Protein AF-A0A0K0D1A2-F1 (afdb_monomer)

Radius of gyration: 28.62 Å; Cα contacts (8 Å, |Δi|>4): 223; chains: 1; bounding box: 74×61×73 Å

Organism: Angiostrongylus cantonensis (NCBI:txid6313)

Secondary structure (DSSP, 8-state):
----------SPPEEEEEEE-SS--S-HHHHHHHTTHHHHHHHHHHTTPPPEE-SSTT-TTPPPEEPEEEE---GGG----EEEEEEEETTEEEEEEEEEEEEEEEEEE--SPPPPP---EEE-SSSSSEEE-HHHHS-SSHHHHHHTTTS--SSTTSS------S-S-S-SS--TTTTS-S------PPPP---TT--S-------PPP--TTSPPPSS--HHHHHHHHHHHHHT--

Sequence (238 aa):
MHAYRKRPVEGVQSELIVIHYPGIVQNLDRALETLGGLSRITQNHFNGQALELRHTPENPYTSASISEKKVDANVTSGTIRLVMQVRRKKKNPEIIETNCLGLVNYVYTFDTMCDFQYLPLKKRQQGEGFDDLLPRLIPLDLPSALCWWDRPDPHPGYTPLFLPPFQFSRYNSPSNKILCRETDFAVDKPRKKSGHGQNLRIERKALSITVHANDPFPTAPSEEAVMDADFRYHLYHL

Structure (mmCIF, N/CA/C/O backbone):
data_AF-A0A0K0D1A2-F1
#
_entry.id   AF-A0A0K0D1A2-F1
#
loop_
_atom_site.group_PDB
_atom_site.id
_atom_site.type_symbol
_atom_site.label_atom_id
_atom_site.label_alt_id
_atom_site.label_comp_id
_atom_site.label_asym_id
_atom_site.label_entity_id
_atom_site.label_seq_id
_atom_site.pdbx_PDB_ins_code
_atom_site.Cartn_x
_atom_site.Cartn_y
_atom_site.Cartn_z
_atom_site.occupancy
_atom_site.B_iso_or_equiv
_atom_site.auth_seq_id
_atom_site.auth_comp_id
_atom_site.auth_asym_id
_atom_site.auth_atom_id
_atom_site.pdbx_PDB_model_num
ATOM 1 N N . MET A 1 1 ? -34.892 6.709 36.585 1.00 34.97 1 MET A N 1
ATOM 2 C CA . MET A 1 1 ? -33.491 6.626 37.055 1.00 34.97 1 MET A CA 1
ATOM 3 C C . MET A 1 1 ? -32.866 5.348 36.515 1.00 34.97 1 MET A C 1
ATOM 5 O O . MET A 1 1 ? -33.207 4.273 36.990 1.00 34.97 1 MET A O 1
ATOM 9 N N . HIS A 1 2 ? -32.031 5.429 35.478 1.00 38.62 2 HIS A N 1
ATOM 10 C CA . HIS A 1 2 ? -31.320 4.253 34.968 1.00 38.62 2 HIS A CA 1
ATOM 11 C C . HIS A 1 2 ? -30.049 4.046 35.792 1.00 38.62 2 HIS A C 1
ATOM 13 O O . HIS A 1 2 ? -29.133 4.863 35.749 1.00 38.62 2 HIS A O 1
ATOM 19 N N . ALA A 1 3 ? -30.025 2.977 36.589 1.00 42.25 3 ALA A N 1
ATOM 20 C CA . ALA A 1 3 ? -28.873 2.616 37.399 1.00 42.25 3 ALA A CA 1
ATOM 21 C C . ALA A 1 3 ? -27.743 2.130 36.480 1.00 42.25 3 ALA A C 1
ATOM 23 O O . ALA A 1 3 ? -27.800 1.032 35.922 1.00 42.25 3 ALA A O 1
ATOM 24 N N . TYR A 1 4 ? -26.722 2.967 36.302 1.00 43.25 4 TYR A N 1
ATOM 25 C CA . TYR A 1 4 ? -25.528 2.624 35.540 1.00 43.25 4 TYR A CA 1
ATOM 26 C C . TYR A 1 4 ? -24.674 1.664 36.374 1.00 43.25 4 TYR A C 1
ATOM 28 O O . TYR A 1 4 ? -23.897 2.072 37.237 1.00 43.25 4 TYR A O 1
ATOM 36 N N . ARG A 1 5 ? -24.843 0.356 36.163 1.00 43.91 5 ARG A N 1
ATOM 37 C CA . ARG A 1 5 ? -24.010 -0.656 36.819 1.00 43.91 5 ARG A CA 1
ATOM 38 C C . ARG A 1 5 ? -22.693 -0.774 36.053 1.00 43.91 5 ARG A C 1
ATOM 40 O O . ARG A 1 5 ? -22.606 -1.487 35.055 1.00 43.91 5 ARG A O 1
ATOM 47 N N . LYS A 1 6 ? -21.673 -0.043 36.510 1.00 44.03 6 LYS A N 1
ATOM 48 C CA . LYS A 1 6 ? -20.303 -0.138 35.988 1.00 44.03 6 LYS A CA 1
ATOM 49 C C . LYS A 1 6 ? -19.778 -1.547 36.297 1.00 44.03 6 LYS A C 1
ATOM 51 O O . LYS A 1 6 ? -19.637 -1.909 37.463 1.00 44.03 6 LYS A O 1
ATOM 56 N N . ARG A 1 7 ? -19.573 -2.371 35.266 1.00 49.69 7 ARG A N 1
ATOM 57 C CA . ARG A 1 7 ? -18.877 -3.659 35.414 1.00 49.69 7 ARG A CA 1
ATOM 58 C C . ARG A 1 7 ? -17.384 -3.396 35.680 1.00 49.69 7 ARG A C 1
ATOM 60 O O . ARG A 1 7 ? -16.885 -2.379 35.192 1.00 49.69 7 ARG A O 1
ATOM 67 N N . PRO A 1 8 ? -16.684 -4.256 36.443 1.00 41.84 8 PRO A N 1
ATOM 68 C CA . PRO A 1 8 ? -15.243 -4.129 36.628 1.00 41.84 8 PRO A CA 1
ATOM 69 C C . PRO A 1 8 ? -14.569 -4.270 35.262 1.00 41.84 8 PRO A C 1
ATOM 71 O O . PRO A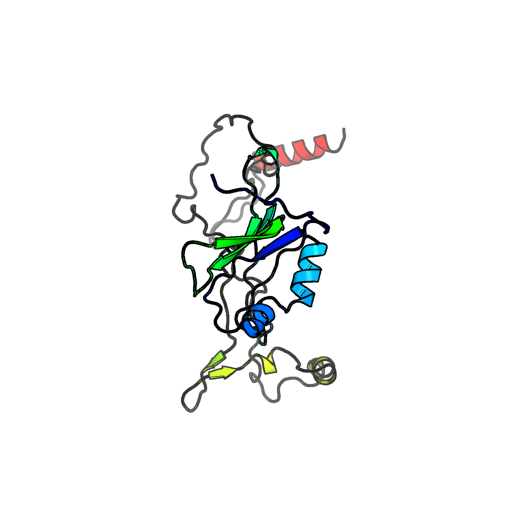 1 8 ? -14.894 -5.186 34.506 1.00 41.84 8 PRO A O 1
ATOM 74 N N . VAL A 1 9 ? -13.687 -3.334 34.921 1.00 51.16 9 VAL A N 1
ATOM 75 C CA . VAL A 1 9 ? -12.887 -3.399 33.695 1.00 51.16 9 VAL A CA 1
ATOM 76 C C . VAL A 1 9 ? -11.669 -4.260 34.016 1.00 51.16 9 VAL A C 1
ATOM 78 O O . VAL A 1 9 ? -10.638 -3.750 34.436 1.00 51.16 9 VAL A O 1
ATOM 81 N N . GLU A 1 10 ? -11.816 -5.576 33.901 1.00 46.50 10 GLU A N 1
ATOM 82 C CA . GLU A 1 10 ? -10.679 -6.497 33.895 1.00 46.50 10 GLU A CA 1
ATOM 83 C C . GLU A 1 10 ? -10.190 -6.644 32.454 1.00 46.50 10 GLU A C 1
ATOM 85 O O . GLU A 1 10 ? -10.795 -7.342 31.641 1.00 46.50 10 GLU A O 1
ATOM 90 N N . GLY A 1 11 ? -9.117 -5.929 32.122 1.00 51.47 11 GLY A N 1
ATOM 91 C CA . GLY A 1 11 ? -8.423 -6.064 30.846 1.00 51.47 11 GLY A CA 1
ATOM 92 C C . GLY A 1 11 ? -7.623 -4.818 30.487 1.00 51.47 11 GLY A C 1
ATOM 93 O O . GLY A 1 11 ? -8.114 -3.697 30.613 1.00 51.47 11 GLY A O 1
ATOM 94 N N . VAL A 1 12 ? -6.390 -5.025 30.021 1.00 52.59 12 VAL A N 1
ATOM 95 C CA . VAL A 1 12 ? -5.605 -4.010 29.307 1.00 52.59 12 VAL A CA 1
ATOM 96 C C . VAL A 1 12 ? -6.486 -3.470 28.178 1.00 52.59 12 VAL A C 1
ATOM 98 O O . VAL A 1 12 ? -6.979 -4.253 27.363 1.00 52.59 12 VAL A O 1
ATOM 101 N N . GLN A 1 13 ? -6.740 -2.158 28.146 1.00 60.81 13 GLN A N 1
ATOM 102 C CA . GLN A 1 13 ? -7.437 -1.544 27.015 1.00 60.81 13 GLN A CA 1
ATOM 103 C C . GLN A 1 13 ? -6.670 -1.900 25.744 1.00 60.81 13 GLN A C 1
ATOM 105 O O . GLN A 1 13 ? -5.498 -1.561 25.614 1.00 60.81 13 GLN A O 1
ATOM 110 N N . SER A 1 14 ? -7.315 -2.631 24.836 1.00 77.94 14 SER A N 1
ATOM 111 C CA . SER A 1 14 ? -6.672 -3.031 23.591 1.00 77.94 14 SER A CA 1
ATOM 112 C C . SER A 1 14 ? -6.415 -1.786 22.750 1.00 77.94 14 SER A C 1
ATOM 114 O O . SER A 1 14 ? -7.333 -1.012 22.471 1.00 77.94 14 SER A O 1
ATOM 116 N N . GLU A 1 15 ? -5.160 -1.578 22.375 1.00 84.75 15 GLU A N 1
ATOM 117 C CA . GLU A 1 15 ? -4.791 -0.564 21.399 1.00 84.75 15 GLU A CA 1
ATOM 118 C C . GLU A 1 15 ? -5.088 -1.109 20.008 1.00 84.75 15 GLU A C 1
ATOM 120 O O . GLU A 1 15 ? -4.666 -2.205 19.640 1.00 84.75 15 GLU A O 1
ATOM 125 N N . LEU A 1 16 ? -5.867 -0.353 19.247 1.00 90.38 16 LEU A N 1
ATOM 126 C CA . LEU A 1 16 ? -6.333 -0.739 17.931 1.00 90.38 16 LEU A CA 1
ATOM 127 C C . LEU A 1 16 ? -5.783 0.220 16.882 1.00 90.38 16 LEU A C 1
ATOM 129 O O . LEU A 1 16 ? -5.489 1.391 17.138 1.00 90.38 16 LEU A O 1
ATOM 133 N N . ILE A 1 17 ? -5.692 -0.294 15.665 1.00 92.38 17 ILE A N 1
ATOM 134 C CA . ILE A 1 17 ? -5.472 0.510 14.472 1.00 92.38 17 ILE A CA 1
ATOM 135 C C . ILE A 1 17 ? -6.718 0.456 13.606 1.00 92.38 17 ILE A C 1
ATOM 137 O O . ILE A 1 17 ? -7.455 -0.531 13.607 1.00 92.38 17 ILE A O 1
ATOM 141 N N . VAL A 1 18 ? -6.939 1.517 12.846 1.00 93.06 18 VAL A N 1
ATOM 142 C CA . VAL A 1 18 ? -8.020 1.594 11.871 1.00 93.06 18 VAL A CA 1
ATOM 143 C C . VAL A 1 18 ? -7.412 1.771 10.489 1.00 93.06 18 VAL A C 1
ATOM 145 O O . VAL A 1 18 ? -6.540 2.610 10.287 1.00 93.06 18 VAL A O 1
ATOM 148 N N . ILE A 1 19 ? -7.881 0.980 9.527 1.00 95.62 19 ILE A N 1
ATOM 149 C CA . ILE A 1 19 ? -7.479 1.077 8.123 1.00 95.62 19 ILE A CA 1
ATOM 150 C C . ILE A 1 19 ? -8.699 1.535 7.327 1.00 95.62 19 ILE A C 1
ATOM 152 O O . ILE A 1 19 ? -9.688 0.811 7.221 1.00 95.62 19 ILE A O 1
ATOM 156 N N . HIS A 1 20 ? -8.641 2.743 6.772 1.00 94.56 20 HIS A N 1
ATOM 157 C CA . HIS A 1 20 ? -9.640 3.251 5.835 1.00 94.56 20 HIS A CA 1
ATOM 158 C C . HIS A 1 20 ? -9.356 2.671 4.453 1.00 94.56 20 HIS A C 1
ATOM 160 O O . HIS A 1 20 ? -8.665 3.275 3.636 1.00 94.56 20 HIS A O 1
ATOM 166 N N . TYR A 1 21 ? -9.864 1.466 4.215 1.00 95.56 21 TYR A N 1
ATOM 167 C CA . TYR A 1 21 ? -9.722 0.791 2.933 1.00 95.56 21 TYR A CA 1
ATOM 168 C C . TYR A 1 21 ? -10.474 1.564 1.824 1.00 95.56 21 TYR A C 1
ATOM 170 O O . TYR A 1 21 ? -11.670 1.826 1.988 1.00 95.56 21 TYR A O 1
ATOM 178 N N . PRO A 1 22 ? -9.828 1.931 0.699 1.00 93.00 22 PRO A N 1
ATOM 179 C CA . PRO A 1 22 ? -10.430 2.751 -0.355 1.00 93.00 22 PRO A CA 1
ATOM 180 C C . PRO A 1 22 ? -11.289 1.894 -1.302 1.00 93.00 22 PRO A C 1
ATOM 182 O O . PRO A 1 22 ? -10.991 1.732 -2.484 1.00 93.00 22 PRO A O 1
ATOM 185 N N . GLY A 1 23 ? -12.358 1.298 -0.774 1.00 91.25 23 GLY A N 1
ATOM 186 C CA . GLY A 1 23 ? -13.268 0.457 -1.546 1.00 91.25 23 GLY A CA 1
ATOM 187 C C . GLY A 1 23 ? -14.322 -0.245 -0.694 1.00 91.25 23 GLY A C 1
ATOM 188 O O . GLY A 1 23 ? -14.296 -0.200 0.534 1.00 91.25 23 GLY A O 1
ATOM 189 N N . ILE A 1 24 ? -15.260 -0.919 -1.360 1.00 94.69 24 ILE A N 1
ATOM 190 C CA . ILE A 1 24 ? -16.301 -1.709 -0.696 1.00 94.69 24 ILE A CA 1
ATOM 191 C C . ILE A 1 24 ? -15.755 -3.111 -0.416 1.00 94.69 24 ILE A C 1
ATOM 193 O O . ILE A 1 24 ? -15.460 -3.869 -1.340 1.00 94.69 24 ILE A O 1
ATOM 197 N N . VAL A 1 25 ? -15.654 -3.476 0.862 1.00 95.62 25 VAL A N 1
ATOM 198 C CA . VAL A 1 25 ? -15.181 -4.800 1.284 1.00 95.62 25 VAL A CA 1
ATOM 199 C C . VAL A 1 25 ? -16.340 -5.797 1.251 1.00 95.62 25 VAL A C 1
ATOM 201 O O . VAL A 1 25 ? -17.160 -5.841 2.164 1.00 95.62 25 VAL A O 1
ATOM 204 N N . GLN A 1 26 ? -16.415 -6.601 0.188 1.00 95.94 26 GLN A N 1
ATOM 205 C CA . GLN A 1 26 ? -17.368 -7.720 0.088 1.00 95.94 26 GLN A CA 1
ATOM 206 C C . GLN A 1 26 ? -16.801 -9.025 0.658 1.00 95.94 26 GLN A C 1
ATOM 208 O O . GLN A 1 26 ? -17.534 -9.830 1.225 1.00 95.94 26 GLN A O 1
ATOM 213 N N . ASN A 1 27 ? -15.492 -9.230 0.506 1.00 96.19 27 ASN A N 1
ATOM 214 C CA . ASN A 1 27 ? -14.757 -10.372 1.034 1.00 96.19 27 ASN A CA 1
ATOM 215 C C . ASN A 1 27 ? -13.543 -9.840 1.805 1.00 96.19 27 ASN A C 1
ATOM 217 O O . ASN A 1 27 ? -12.703 -9.144 1.231 1.00 96.19 27 ASN A O 1
ATOM 221 N N . LEU A 1 28 ? -13.492 -10.137 3.106 1.00 95.62 28 LEU A N 1
ATOM 222 C CA . LEU A 1 28 ? -12.453 -9.635 4.001 1.00 95.62 28 LEU A CA 1
ATOM 223 C C . LEU A 1 28 ? -11.078 -10.219 3.666 1.00 95.62 28 LEU A C 1
ATOM 225 O O . LEU A 1 28 ? -10.107 -9.471 3.638 1.00 95.62 28 LEU A O 1
ATOM 229 N N . ASP A 1 29 ? -11.004 -11.515 3.370 1.00 95.50 29 ASP A N 1
ATOM 230 C CA . ASP A 1 29 ? -9.739 -12.201 3.096 1.00 95.50 29 ASP A CA 1
ATOM 231 C C . ASP A 1 29 ? -9.065 -11.613 1.855 1.00 95.50 29 ASP A C 1
ATOM 233 O O . ASP A 1 29 ? -7.907 -11.208 1.914 1.00 95.50 29 ASP A O 1
ATOM 237 N N . ARG A 1 30 ? -9.831 -11.406 0.775 1.00 94.44 30 ARG A N 1
ATOM 238 C CA . ARG A 1 30 ? -9.329 -10.735 -0.436 1.00 94.44 30 ARG A CA 1
ATOM 239 C C . ARG A 1 30 ? -8.887 -9.297 -0.172 1.00 94.44 30 ARG A C 1
ATOM 241 O O . ARG A 1 30 ? -7.877 -8.856 -0.707 1.00 94.44 30 ARG A O 1
ATOM 248 N N . ALA A 1 31 ? -9.621 -8.548 0.652 1.00 95.62 31 ALA A N 1
ATOM 249 C CA . ALA A 1 31 ? -9.210 -7.191 1.015 1.00 95.62 31 ALA A CA 1
ATOM 250 C C . ALA A 1 31 ? -7.893 -7.197 1.811 1.00 95.62 31 ALA A C 1
ATOM 252 O O . ALA A 1 31 ? -7.021 -6.364 1.570 1.00 95.62 31 ALA A O 1
ATOM 253 N N . LEU A 1 32 ? -7.699 -8.165 2.710 1.00 95.62 32 LEU A N 1
ATOM 254 C CA . LEU A 1 32 ? -6.436 -8.333 3.427 1.00 95.62 32 LEU A CA 1
ATOM 255 C C . LEU A 1 32 ? -5.299 -8.752 2.487 1.00 95.62 32 LEU A C 1
ATOM 257 O O . LEU A 1 32 ? -4.201 -8.215 2.612 1.00 95.62 32 LEU A O 1
ATOM 261 N N . GLU A 1 33 ? -5.546 -9.640 1.522 1.00 95.31 33 GLU A N 1
ATOM 262 C CA . GLU A 1 33 ? -4.568 -10.038 0.497 1.00 95.31 33 GLU A CA 1
ATOM 263 C C . GLU A 1 33 ? -4.058 -8.837 -0.310 1.00 95.31 33 GLU A C 1
ATOM 265 O O . GLU A 1 33 ? -2.851 -8.706 -0.510 1.00 95.31 33 GLU A O 1
ATOM 270 N N . THR A 1 34 ? -4.936 -7.901 -0.695 1.00 95.38 34 THR A N 1
ATOM 271 C CA . THR A 1 34 ? -4.511 -6.677 -1.408 1.00 95.38 34 THR A CA 1
ATOM 272 C C . THR A 1 34 ? -3.581 -5.777 -0.588 1.00 95.38 34 THR A C 1
ATOM 274 O O . THR A 1 34 ? -2.823 -4.996 -1.158 1.00 95.38 34 THR A O 1
ATOM 277 N N . LEU A 1 35 ? -3.595 -5.898 0.742 1.00 95.88 35 LEU A N 1
ATOM 278 C CA . LEU A 1 35 ? -2.679 -5.208 1.657 1.00 95.88 35 LEU A CA 1
ATOM 279 C C . LEU A 1 35 ? -1.415 -6.033 1.977 1.00 95.88 35 LEU A C 1
ATOM 281 O O . LEU A 1 35 ? -0.635 -5.678 2.862 1.00 95.88 35 LEU A O 1
ATOM 285 N N . GLY A 1 36 ? -1.214 -7.159 1.284 1.00 93.62 36 GLY A N 1
ATOM 286 C CA . GLY A 1 36 ? -0.116 -8.096 1.525 1.00 93.62 36 GLY A CA 1
ATOM 287 C C . GLY A 1 36 ? -0.372 -9.090 2.663 1.00 93.62 36 GLY A C 1
ATOM 288 O O . GLY A 1 36 ? 0.562 -9.747 3.124 1.00 93.62 36 GLY A O 1
ATOM 289 N N . GLY A 1 37 ? -1.617 -9.200 3.126 1.00 95.50 37 GLY A N 1
ATOM 290 C CA . GLY A 1 37 ? -2.036 -10.087 4.205 1.00 95.50 37 GLY A CA 1
ATOM 291 C C . GLY A 1 37 ? -1.757 -9.539 5.606 1.00 95.50 37 GLY A C 1
ATOM 292 O O . GLY A 1 37 ? -1.039 -8.558 5.811 1.00 95.50 37 GLY A O 1
ATOM 293 N N . LEU A 1 38 ? -2.317 -10.212 6.615 1.00 95.44 38 LEU A N 1
ATOM 294 C CA . LEU A 1 38 ? -2.245 -9.764 8.011 1.00 95.44 38 LEU A CA 1
ATOM 295 C C . LEU A 1 38 ? -0.801 -9.668 8.533 1.00 95.44 38 LEU A C 1
ATOM 297 O O . LEU A 1 38 ? -0.478 -8.754 9.292 1.00 95.44 38 LEU A O 1
ATOM 301 N N . SER A 1 39 ? 0.075 -10.580 8.097 1.00 95.44 39 SER A N 1
ATOM 302 C CA . SER A 1 39 ? 1.488 -10.594 8.491 1.00 95.44 39 SER A CA 1
ATOM 303 C C . SER A 1 39 ? 2.208 -9.323 8.037 1.00 95.44 39 SER A C 1
ATOM 305 O O . SER A 1 39 ? 2.864 -8.672 8.851 1.00 95.44 39 SER A O 1
ATOM 307 N N . ARG A 1 40 ? 2.012 -8.908 6.779 1.00 95.19 40 ARG A N 1
ATOM 308 C CA . ARG A 1 40 ? 2.649 -7.708 6.225 1.00 95.19 40 ARG A CA 1
ATOM 309 C C . ARG A 1 40 ? 2.077 -6.425 6.816 1.00 95.19 40 ARG A C 1
ATOM 311 O O . ARG A 1 40 ? 2.840 -5.522 7.140 1.00 95.19 40 ARG A O 1
ATOM 318 N N . ILE A 1 41 ? 0.763 -6.370 7.056 1.00 96.38 41 ILE A N 1
ATOM 319 C CA . ILE A 1 41 ? 0.132 -5.251 7.778 1.00 96.38 41 ILE A CA 1
ATOM 320 C C . ILE A 1 41 ? 0.757 -5.092 9.167 1.00 96.38 41 ILE A C 1
ATOM 322 O O . ILE A 1 41 ? 1.158 -3.995 9.552 1.00 96.38 41 ILE A O 1
ATOM 326 N N . THR A 1 42 ? 0.871 -6.199 9.902 1.00 95.12 42 THR A N 1
ATOM 327 C CA . THR A 1 42 ? 1.447 -6.229 11.252 1.00 95.12 42 THR A CA 1
ATOM 328 C C . THR A 1 42 ? 2.902 -5.771 11.241 1.00 95.12 42 THR A C 1
ATOM 330 O O . THR A 1 42 ? 3.285 -4.888 12.010 1.00 95.12 42 THR A O 1
ATOM 333 N N . GLN A 1 43 ? 3.703 -6.330 10.333 1.00 95.81 43 GLN A N 1
ATOM 334 C CA . GLN A 1 43 ? 5.110 -5.985 10.175 1.00 95.81 43 GLN A CA 1
ATOM 335 C C . GLN A 1 43 ? 5.290 -4.496 9.861 1.00 95.81 43 GLN A C 1
ATOM 337 O O . GLN A 1 43 ? 6.035 -3.809 10.559 1.00 95.81 43 GLN A O 1
ATOM 342 N N . ASN A 1 44 ? 4.576 -3.976 8.859 1.00 95.50 44 ASN A N 1
ATOM 343 C CA . ASN A 1 44 ? 4.670 -2.571 8.475 1.00 95.50 44 ASN A CA 1
ATOM 344 C C . ASN A 1 44 ? 4.231 -1.658 9.624 1.00 95.50 44 ASN A C 1
ATOM 346 O O . ASN A 1 44 ? 4.870 -0.639 9.883 1.00 95.50 44 ASN A O 1
ATOM 350 N N . HIS A 1 45 ? 3.178 -2.035 10.355 1.00 93.94 45 HIS A N 1
ATOM 351 C CA . HIS A 1 45 ? 2.698 -1.257 11.486 1.00 93.94 45 HIS A CA 1
ATOM 352 C C . HIS A 1 45 ? 3.760 -1.083 12.580 1.00 93.94 45 HIS A C 1
ATOM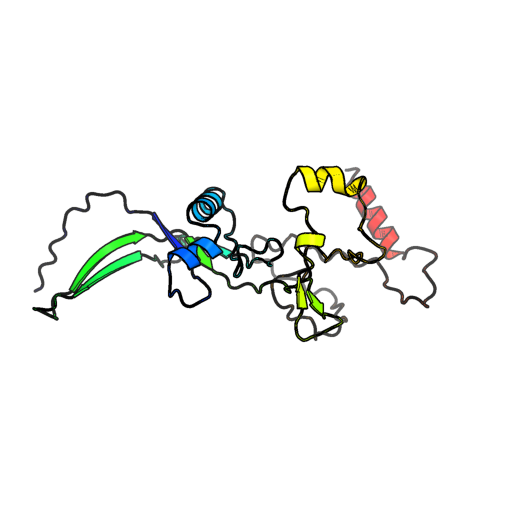 354 O O . HIS A 1 45 ? 4.051 0.061 12.961 1.00 93.94 45 HIS A O 1
ATOM 360 N N . PHE A 1 46 ? 4.350 -2.193 13.038 1.00 92.94 46 PHE A N 1
ATOM 361 C CA . PHE A 1 46 ? 5.372 -2.198 14.089 1.00 92.94 46 PHE A CA 1
ATOM 362 C C . PHE A 1 46 ? 6.691 -1.570 13.638 1.00 92.94 46 PHE A C 1
ATOM 364 O O . PHE A 1 46 ? 7.344 -0.894 14.427 1.00 92.94 46 PHE A O 1
ATOM 371 N N . ASN A 1 47 ? 7.036 -1.695 12.355 1.00 93.25 47 ASN A N 1
ATOM 372 C CA . ASN A 1 47 ? 8.204 -1.034 11.774 1.00 93.25 47 ASN A CA 1
ATOM 373 C C . ASN A 1 47 ? 7.980 0.464 11.498 1.00 93.25 47 ASN A C 1
ATOM 375 O O . ASN A 1 47 ? 8.874 1.137 10.989 1.00 93.25 47 ASN A O 1
ATOM 379 N N . GLY A 1 48 ? 6.786 1.000 11.779 1.00 89.38 48 GLY A N 1
ATOM 380 C CA . GLY A 1 48 ? 6.452 2.397 11.496 1.00 89.38 48 GLY A CA 1
ATOM 381 C C . GLY A 1 48 ? 6.331 2.722 10.003 1.00 89.38 48 GLY A C 1
ATOM 382 O O . GLY A 1 48 ? 6.322 3.893 9.636 1.00 89.38 48 GLY A O 1
ATOM 383 N N . GLN A 1 49 ? 6.220 1.705 9.151 1.00 92.31 49 GLN A N 1
ATOM 384 C CA . GLN A 1 49 ? 6.100 1.834 7.705 1.00 92.31 49 GLN A CA 1
ATOM 385 C C . GLN A 1 49 ? 4.644 2.071 7.278 1.00 92.31 49 GLN A C 1
ATOM 387 O O . GLN A 1 49 ? 3.684 1.772 8.000 1.00 92.31 49 GLN A O 1
ATOM 392 N N . ALA A 1 50 ? 4.486 2.624 6.076 1.00 93.12 50 ALA A N 1
ATOM 393 C CA . ALA A 1 50 ? 3.196 2.719 5.411 1.00 93.12 50 ALA A CA 1
ATOM 394 C C . ALA A 1 50 ? 2.699 1.330 4.976 1.00 93.12 50 ALA A C 1
ATOM 396 O O . ALA A 1 50 ? 3.481 0.414 4.723 1.00 93.12 50 ALA A O 1
ATOM 397 N N . LEU A 1 51 ? 1.385 1.178 4.878 1.00 95.69 51 LEU A N 1
ATOM 398 C CA . LEU A 1 51 ? 0.746 0.053 4.214 1.00 95.69 51 LEU A CA 1
ATOM 399 C C . LEU A 1 51 ? 0.734 0.293 2.702 1.00 95.69 51 LEU A C 1
ATOM 401 O O . LEU A 1 51 ? 0.522 1.414 2.236 1.00 95.69 51 LEU A O 1
ATOM 405 N N . GLU A 1 52 ? 0.940 -0.779 1.950 1.00 93.75 52 GLU A N 1
ATOM 406 C CA . GLU A 1 52 ? 0.806 -0.803 0.497 1.00 93.75 52 GLU A CA 1
ATOM 407 C C . GLU A 1 52 ? -0.508 -1.486 0.143 1.00 93.75 52 GLU A C 1
ATOM 409 O O . GLU A 1 52 ? -0.789 -2.570 0.647 1.00 93.75 52 GLU A O 1
ATOM 414 N N . LEU A 1 53 ? -1.286 -0.880 -0.747 1.00 94.06 53 LEU A N 1
ATOM 415 C CA . LEU A 1 53 ? -2.477 -1.484 -1.325 1.00 94.06 53 LEU A CA 1
ATOM 416 C C . LEU A 1 53 ? -2.227 -1.799 -2.799 1.00 94.06 53 LEU A C 1
ATOM 418 O O . LEU A 1 53 ? -1.969 -0.896 -3.595 1.00 94.06 53 LEU A O 1
ATOM 422 N N . ARG A 1 54 ? -2.346 -3.075 -3.166 1.00 92.19 54 ARG A N 1
ATOM 423 C CA . ARG A 1 54 ? -2.218 -3.580 -4.537 1.00 92.19 54 ARG A CA 1
ATOM 424 C C . ARG A 1 54 ? -3.523 -4.242 -4.954 1.00 92.19 54 ARG A C 1
ATOM 426 O O . ARG A 1 54 ? -3.871 -5.302 -4.446 1.00 92.19 54 ARG A O 1
ATOM 433 N N . HIS A 1 55 ? -4.233 -3.641 -5.906 1.00 87.19 55 HIS A N 1
ATOM 434 C CA . HIS A 1 55 ? -5.514 -4.176 -6.389 1.00 87.19 55 HIS A CA 1
ATOM 435 C C . HIS A 1 55 ? -5.379 -5.536 -7.093 1.00 87.19 55 HIS A C 1
ATOM 437 O O . HIS A 1 55 ? -6.317 -6.329 -7.083 1.00 87.19 55 HIS A O 1
ATOM 443 N N . THR A 1 56 ? -4.209 -5.811 -7.672 1.00 85.88 56 THR A N 1
ATOM 444 C CA . THR A 1 56 ? -3.850 -7.077 -8.323 1.00 85.88 56 THR A CA 1
ATOM 445 C C . THR A 1 56 ? -2.586 -7.648 -7.674 1.00 85.88 56 THR A C 1
ATOM 447 O O . THR A 1 56 ? -1.495 -7.469 -8.215 1.00 85.88 56 THR A O 1
ATOM 450 N N . PRO A 1 57 ? -2.696 -8.301 -6.498 1.00 84.62 57 PRO A N 1
ATOM 451 C CA . PRO A 1 57 ? -1.536 -8.752 -5.722 1.00 84.62 57 PRO A CA 1
ATOM 452 C C . PRO A 1 57 ? -0.661 -9.775 -6.464 1.00 84.62 57 PRO A C 1
ATOM 454 O O . PRO A 1 57 ? 0.550 -9.784 -6.267 1.00 84.62 57 PRO A O 1
ATOM 457 N N . GLU A 1 58 ? -1.248 -10.558 -7.372 1.00 81.25 58 GLU A N 1
ATOM 458 C CA . GLU A 1 58 ? -0.540 -11.532 -8.218 1.00 81.25 58 GLU A CA 1
ATOM 459 C C . GLU A 1 58 ? 0.352 -10.888 -9.293 1.00 81.25 58 GLU A C 1
ATOM 461 O O . GLU A 1 58 ? 1.253 -11.532 -9.824 1.00 81.25 58 GLU A O 1
ATOM 466 N N . ASN A 1 59 ? 0.111 -9.619 -9.646 1.00 77.81 59 ASN A N 1
ATOM 467 C CA . ASN A 1 59 ? 0.899 -8.922 -10.657 1.00 77.81 59 ASN A CA 1
ATOM 468 C C . ASN A 1 59 ? 2.012 -8.090 -9.983 1.00 77.81 59 ASN A C 1
ATOM 470 O O . ASN A 1 59 ? 1.704 -7.060 -9.365 1.00 77.81 59 ASN A O 1
ATOM 474 N N . PRO A 1 60 ? 3.301 -8.465 -10.136 1.00 75.06 60 PRO A N 1
ATOM 475 C CA . PRO A 1 60 ? 4.426 -7.802 -9.474 1.00 75.06 60 PRO A CA 1
ATOM 476 C C . PRO A 1 60 ? 4.646 -6.343 -9.898 1.00 75.06 60 PRO A C 1
ATOM 478 O O . PRO A 1 60 ? 5.227 -5.584 -9.125 1.00 75.06 60 PRO A O 1
ATOM 481 N N . TYR A 1 61 ? 4.157 -5.932 -11.072 1.00 74.62 61 TYR A N 1
ATOM 482 C CA . TYR A 1 61 ? 4.269 -4.557 -11.582 1.00 74.62 61 TYR A CA 1
ATOM 483 C C . TYR A 1 61 ? 3.034 -3.707 -11.301 1.00 74.62 61 TYR A C 1
ATOM 485 O O . TYR A 1 61 ? 2.877 -2.621 -11.861 1.00 74.62 61 TYR A O 1
ATOM 493 N N . THR A 1 62 ? 2.118 -4.206 -10.475 1.00 79.62 62 THR A N 1
ATOM 494 C CA . THR A 1 62 ? 1.001 -3.387 -10.020 1.00 79.62 62 THR A CA 1
ATOM 495 C C . THR A 1 62 ? 1.540 -2.245 -9.174 1.00 79.62 62 THR A C 1
ATOM 497 O O . THR A 1 62 ? 2.135 -2.481 -8.119 1.00 79.62 62 THR A O 1
ATOM 500 N N . SER A 1 63 ? 1.298 -1.017 -9.616 1.00 85.38 63 SER A N 1
ATOM 501 C CA . SER A 1 63 ? 1.554 0.187 -8.841 1.00 85.38 63 SER A CA 1
ATOM 502 C C . SER A 1 63 ? 0.760 0.112 -7.537 1.00 85.38 63 SER A C 1
ATOM 504 O O . SER A 1 63 ? -0.455 -0.098 -7.540 1.00 85.38 63 SER A O 1
ATOM 506 N N . ALA A 1 64 ? 1.454 0.248 -6.408 1.00 89.56 64 ALA A N 1
ATOM 507 C CA . ALA A 1 64 ? 0.828 0.219 -5.094 1.00 89.56 64 ALA A CA 1
ATOM 508 C C . ALA A 1 64 ? 0.361 1.622 -4.686 1.00 89.56 64 ALA A C 1
ATOM 510 O O . ALA A 1 64 ? 1.098 2.599 -4.828 1.00 89.56 64 ALA A O 1
ATOM 511 N N . SER A 1 65 ? -0.835 1.711 -4.108 1.00 91.12 65 SER A N 1
ATOM 512 C CA . SER A 1 65 ? -1.262 2.905 -3.376 1.00 91.12 65 SER A CA 1
ATOM 513 C C . SER A 1 65 ? -0.647 2.876 -1.982 1.00 91.12 65 SER A C 1
ATOM 515 O O . SER A 1 65 ? -0.709 1.859 -1.289 1.00 91.12 65 SER A O 1
ATOM 517 N N . ILE A 1 66 ? -0.056 3.991 -1.560 1.00 92.00 66 ILE A N 1
ATOM 518 C CA . ILE A 1 66 ? 0.647 4.085 -0.279 1.00 92.00 66 ILE A CA 1
ATOM 519 C C . ILE A 1 66 ? -0.256 4.758 0.748 1.00 92.00 66 ILE A C 1
ATOM 521 O O . ILE A 1 66 ? -0.823 5.823 0.494 1.00 92.00 66 ILE A O 1
ATOM 525 N N . SER A 1 67 ? -0.382 4.143 1.922 1.00 93.56 67 SER A N 1
ATOM 526 C CA . SER A 1 67 ? -1.150 4.726 3.016 1.00 93.56 67 SER A CA 1
ATOM 527 C C . SER A 1 67 ? -0.395 5.868 3.694 1.00 93.56 67 SER A C 1
ATOM 529 O O . SER A 1 67 ? 0.805 5.763 3.950 1.00 93.56 67 SER A O 1
ATOM 531 N N . GLU A 1 68 ? -1.124 6.863 4.166 1.00 90.44 68 GLU A N 1
ATOM 532 C CA . GLU A 1 68 ? -0.662 7.793 5.185 1.00 90.44 68 GLU A CA 1
ATOM 533 C C . GLU A 1 68 ? -0.990 7.245 6.577 1.00 90.44 68 GLU A C 1
ATOM 535 O O . GLU A 1 68 ? -2.128 6.861 6.851 1.00 90.44 68 GLU A O 1
ATOM 540 N N . LYS A 1 69 ? 0.002 7.225 7.475 1.00 89.69 69 LYS A N 1
ATOM 541 C CA . LYS A 1 69 ? -0.179 6.849 8.883 1.00 89.69 69 LYS A CA 1
ATOM 542 C C . LYS A 1 69 ? -0.421 8.109 9.711 1.00 89.69 69 LYS A C 1
ATOM 544 O O . LYS A 1 69 ? 0.502 8.888 9.941 1.00 89.69 69 LYS A O 1
ATOM 549 N N . LYS A 1 70 ? -1.648 8.297 10.191 1.00 86.12 70 LYS A N 1
ATOM 550 C CA . LYS A 1 70 ? -2.020 9.385 11.103 1.00 86.12 70 LYS A CA 1
ATOM 551 C C . LYS A 1 70 ? -2.036 8.846 12.530 1.00 86.12 70 LYS A C 1
ATOM 553 O O . LYS A 1 70 ? -2.685 7.839 12.808 1.00 86.12 70 LYS A O 1
ATOM 558 N N . VAL A 1 71 ? -1.293 9.494 13.424 1.00 81.62 71 VAL A N 1
ATOM 559 C CA . VAL A 1 71 ? -1.366 9.211 14.863 1.00 81.62 71 VAL A CA 1
ATOM 560 C C . VAL A 1 71 ? -2.624 9.884 15.384 1.00 81.62 71 VAL A C 1
ATOM 562 O O . VAL A 1 71 ? -2.752 11.103 15.312 1.00 81.62 71 VAL A O 1
ATOM 565 N N . ASP A 1 72 ? -3.562 9.087 15.871 1.00 68.56 72 ASP A N 1
ATOM 566 C CA . ASP A 1 72 ? -4.888 9.542 16.299 1.00 68.56 72 ASP A CA 1
ATOM 567 C C . ASP A 1 72 ? -4.900 9.979 17.774 1.00 68.56 72 ASP A C 1
ATOM 569 O O . ASP A 1 72 ? -5.939 10.272 18.356 1.00 68.56 72 ASP A O 1
ATOM 573 N N . ALA A 1 73 ? -3.716 10.057 18.382 1.00 57.12 73 ALA A N 1
ATOM 574 C CA . ALA A 1 73 ? -3.528 10.368 19.785 1.00 57.12 73 ALA A CA 1
ATOM 575 C C . ALA A 1 73 ? -2.334 11.307 19.986 1.00 57.12 73 ALA A C 1
ATOM 577 O O . ALA A 1 73 ? -1.261 10.905 20.419 1.00 57.12 73 ALA A O 1
ATOM 578 N N . ASN A 1 74 ? -2.555 12.596 19.745 1.00 50.38 74 ASN A N 1
ATOM 579 C CA . ASN A 1 74 ? -2.020 13.587 20.667 1.00 50.38 74 ASN A CA 1
ATOM 580 C C . ASN A 1 74 ? -3.212 14.090 21.484 1.00 50.38 74 ASN A C 1
ATOM 582 O O . ASN A 1 74 ? -4.047 14.854 20.992 1.00 50.38 74 ASN A O 1
ATOM 586 N N . VAL A 1 75 ? -3.283 13.630 22.738 1.00 50.69 75 VAL A N 1
ATOM 587 C CA . VAL A 1 75 ? -4.290 13.963 23.769 1.00 50.69 75 VAL A CA 1
ATOM 588 C C . VAL A 1 75 ? -4.504 15.481 23.927 1.00 50.69 75 VAL A C 1
ATOM 590 O O . VAL A 1 75 ? -5.521 15.923 24.453 1.00 50.69 75 VAL A O 1
ATOM 593 N N . THR A 1 76 ? -3.604 16.306 23.390 1.00 53.31 76 THR A N 1
ATOM 594 C CA . THR A 1 76 ? -3.725 17.766 23.307 1.00 53.31 76 THR A CA 1
ATOM 595 C C . THR A 1 76 ? -4.872 18.271 22.424 1.00 53.31 76 THR A C 1
ATOM 597 O O . THR A 1 76 ? -5.285 19.412 22.597 1.00 53.31 76 THR A O 1
ATOM 600 N N . SER A 1 77 ? -5.414 17.455 21.510 1.00 54.44 77 SER A N 1
ATOM 601 C CA . SER A 1 77 ? -6.503 17.851 20.592 1.00 54.44 77 SER A CA 1
ATOM 602 C C . SER A 1 77 ? -7.918 17.458 21.058 1.00 54.44 77 SER A C 1
ATOM 604 O O . SER A 1 77 ? -8.897 17.739 20.368 1.00 54.44 77 SER A O 1
ATOM 606 N N . GLY A 1 78 ? -8.052 16.835 22.238 1.00 58.22 78 GLY A N 1
ATOM 607 C CA . GLY A 1 78 ? -9.340 16.586 22.906 1.00 58.22 78 GLY A CA 1
ATOM 608 C C . GLY A 1 78 ? -10.271 15.563 22.240 1.00 58.22 78 GLY A C 1
ATOM 609 O O . GLY A 1 78 ? -11.364 15.324 22.749 1.00 58.22 78 GLY A O 1
ATOM 610 N N . THR A 1 79 ? -9.861 14.939 21.134 1.00 67.31 79 THR A N 1
ATOM 611 C CA . THR A 1 79 ? -10.662 13.931 20.426 1.00 67.31 79 THR A CA 1
ATOM 612 C C . THR A 1 79 ? -10.003 12.566 20.574 1.00 67.31 79 THR A C 1
ATOM 614 O O . THR A 1 79 ? -8.820 12.419 20.290 1.00 67.31 79 THR A O 1
ATOM 617 N N . ILE A 1 80 ? -10.764 11.574 21.038 1.00 76.56 80 ILE A N 1
ATOM 618 C CA . ILE A 1 80 ? -10.327 10.180 21.173 1.00 76.56 80 ILE A CA 1
ATOM 619 C C . ILE A 1 80 ? -11.241 9.328 20.301 1.00 76.56 80 ILE A C 1
ATOM 621 O O . ILE A 1 80 ? -12.465 9.483 20.358 1.00 76.56 80 ILE A O 1
ATOM 625 N N . ARG A 1 81 ? -10.672 8.400 19.531 1.00 85.19 81 ARG A N 1
ATOM 626 C CA . ARG A 1 81 ? -11.456 7.386 18.826 1.00 85.1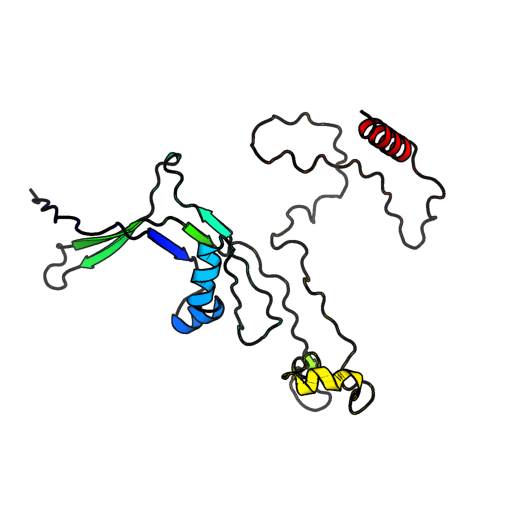9 81 ARG A CA 1
ATOM 627 C C . ARG A 1 81 ? -11.469 6.081 19.601 1.00 85.19 81 ARG A C 1
ATOM 629 O O . ARG A 1 81 ? -10.439 5.560 20.019 1.00 85.19 81 ARG A O 1
ATOM 636 N N . LEU A 1 82 ? -12.674 5.553 19.769 1.00 87.38 82 LEU A N 1
ATOM 637 C CA . LEU A 1 82 ? -12.934 4.287 20.436 1.00 87.38 82 LEU A CA 1
ATOM 638 C C . LEU A 1 82 ? -13.664 3.367 19.470 1.00 87.38 82 LEU A C 1
ATOM 640 O O . LEU A 1 82 ? -14.611 3.785 18.798 1.00 87.38 82 LEU A O 1
ATOM 644 N N . VAL A 1 83 ? -13.271 2.099 19.449 1.00 88.94 83 VAL A N 1
ATOM 645 C CA . VAL A 1 83 ? -14.071 1.066 18.796 1.00 88.94 83 VAL A CA 1
ATOM 646 C C . VAL A 1 83 ? -15.085 0.569 19.818 1.00 88.94 83 VAL A C 1
ATOM 648 O O . VAL A 1 83 ? -14.721 0.005 20.849 1.00 88.94 83 VAL A O 1
ATOM 651 N N . MET A 1 84 ? -16.370 0.793 19.546 1.00 89.56 84 MET A N 1
ATOM 652 C CA . MET A 1 84 ? -17.459 0.347 20.411 1.00 89.56 84 MET A CA 1
ATOM 653 C C . MET A 1 84 ? -18.294 -0.721 19.716 1.00 89.56 84 MET A C 1
ATOM 655 O O . MET A 1 84 ? -18.756 -0.538 18.592 1.00 89.56 84 MET A O 1
ATOM 659 N N . GLN A 1 85 ? -18.546 -1.819 20.417 1.00 88.88 85 GLN A N 1
ATOM 660 C CA . GLN A 1 85 ? -19.551 -2.792 20.025 1.00 88.88 85 GLN A CA 1
ATOM 661 C C . GLN A 1 85 ? -20.896 -2.374 20.616 1.00 88.88 85 GLN A C 1
ATOM 663 O O . GLN A 1 85 ? -21.034 -2.236 21.832 1.00 88.88 85 GLN A O 1
ATOM 668 N N . VAL A 1 86 ? -21.897 -2.193 19.757 1.00 89.69 86 VAL A N 1
ATOM 669 C CA . VAL A 1 86 ? -23.262 -1.838 20.158 1.00 89.69 86 VAL A CA 1
ATOM 670 C C . VAL A 1 86 ? -24.192 -2.989 19.800 1.00 89.69 86 VAL A C 1
ATOM 672 O O . VAL A 1 86 ? -24.287 -3.385 18.640 1.00 89.69 86 VAL A O 1
ATOM 675 N N . ARG A 1 87 ? -24.894 -3.539 20.791 1.00 86.94 87 ARG A N 1
ATOM 676 C CA . ARG A 1 87 ? -25.842 -4.642 20.618 1.00 86.94 87 ARG A CA 1
ATOM 677 C C . ARG A 1 87 ? -27.230 -4.218 21.076 1.00 86.94 87 ARG A C 1
ATOM 679 O O . ARG A 1 87 ? -27.428 -3.822 22.220 1.00 86.94 87 ARG A O 1
ATOM 686 N N . ARG A 1 88 ? -28.219 -4.376 20.195 1.00 87.69 88 ARG A N 1
ATOM 687 C CA . ARG A 1 88 ? -29.635 -4.148 20.510 1.00 87.69 88 ARG A CA 1
ATOM 688 C C . ARG A 1 88 ? -30.339 -5.475 20.775 1.00 87.69 88 ARG A C 1
ATOM 690 O O . ARG A 1 88 ? -30.229 -6.410 19.977 1.00 87.69 88 ARG A O 1
ATOM 697 N N . LYS A 1 89 ? -31.086 -5.581 21.876 1.00 85.00 89 LYS A N 1
ATOM 698 C CA . LYS A 1 89 ? -31.873 -6.791 22.162 1.00 85.00 89 LYS A CA 1
ATOM 699 C C . LYS A 1 89 ? -33.142 -6.819 21.313 1.00 85.00 89 LYS A C 1
ATOM 701 O O . LYS A 1 89 ? -33.990 -5.945 21.426 1.00 85.00 89 LYS A O 1
ATOM 706 N N . LYS A 1 90 ? -33.325 -7.884 20.523 1.00 82.31 90 LYS A N 1
ATOM 707 C CA . LYS A 1 90 ? -34.502 -8.059 19.647 1.00 82.31 90 LYS A CA 1
ATOM 708 C C . LYS A 1 90 ? -35.835 -8.061 20.415 1.00 82.31 90 LYS A C 1
ATOM 710 O O . LYS A 1 90 ? -36.826 -7.567 19.901 1.00 82.31 90 LYS A O 1
ATOM 715 N N . LYS A 1 91 ? -35.849 -8.598 21.644 1.00 84.38 91 LYS A N 1
ATOM 716 C CA . LYS A 1 91 ? -37.042 -8.665 22.512 1.00 84.38 91 LYS A CA 1
ATOM 717 C C . LYS A 1 91 ? -37.340 -7.366 23.270 1.00 84.38 91 LYS A C 1
ATOM 719 O O . LYS A 1 91 ? -38.467 -7.189 23.707 1.00 84.38 91 LYS A O 1
ATOM 724 N N . ASN A 1 92 ? -36.351 -6.490 23.455 1.00 84.56 92 ASN A N 1
ATOM 725 C CA . ASN A 1 92 ? -36.548 -5.197 24.105 1.00 84.56 92 ASN A CA 1
ATOM 726 C C . ASN A 1 92 ? -35.686 -4.136 23.394 1.00 84.56 92 ASN A C 1
ATOM 728 O O . ASN A 1 92 ? -34.512 -3.970 23.741 1.00 84.56 92 ASN A O 1
ATOM 732 N N . PRO A 1 93 ? -36.247 -3.467 22.369 1.00 81.31 93 PRO A N 1
ATOM 733 C CA . PRO A 1 93 ? -35.511 -2.558 21.502 1.00 81.31 93 PRO A CA 1
ATOM 734 C C . PRO A 1 93 ? -34.947 -1.321 22.212 1.00 81.31 93 PRO A C 1
ATOM 736 O O . PRO A 1 93 ? -34.111 -0.643 21.617 1.00 81.31 93 PRO A O 1
ATOM 739 N N . GLU A 1 94 ? -35.399 -1.007 23.427 1.00 84.06 94 GLU A N 1
ATOM 740 C CA . GLU A 1 94 ? -34.908 0.127 24.221 1.00 84.06 94 GLU A CA 1
ATOM 741 C C . GLU A 1 94 ? -33.609 -0.193 24.968 1.00 84.06 94 GLU A C 1
ATOM 743 O O . GLU A 1 94 ? -32.850 0.704 25.327 1.00 84.06 94 GLU A O 1
ATOM 748 N N . ILE A 1 95 ? -33.310 -1.480 25.168 1.00 80.69 95 ILE A N 1
ATOM 749 C CA . ILE A 1 95 ? -32.079 -1.903 25.830 1.00 80.69 95 ILE A CA 1
ATOM 750 C C . ILE A 1 95 ? -30.961 -1.988 24.789 1.00 80.69 95 ILE A C 1
ATOM 752 O O . ILE A 1 95 ? -30.906 -2.915 23.970 1.00 80.69 95 ILE A O 1
ATOM 756 N N . ILE A 1 96 ? -30.052 -1.019 24.866 1.00 85.62 96 ILE A N 1
ATOM 757 C CA . ILE A 1 96 ? -28.812 -0.963 24.095 1.00 85.62 96 ILE A CA 1
ATOM 758 C C . ILE A 1 96 ? -27.663 -1.361 25.022 1.00 85.62 96 ILE A C 1
ATOM 760 O O . ILE A 1 96 ? -27.396 -0.698 26.022 1.00 85.62 96 ILE A O 1
ATOM 764 N N . GLU A 1 97 ? -26.988 -2.458 24.698 1.00 85.75 97 GLU A N 1
ATOM 765 C CA . GLU A 1 97 ? -25.758 -2.866 25.370 1.00 85.75 97 GLU A CA 1
ATOM 766 C C . GLU A 1 97 ? -24.566 -2.319 24.586 1.00 85.75 97 GLU A C 1
ATOM 768 O O . GLU A 1 97 ? -24.427 -2.586 23.392 1.00 85.75 97 GLU A O 1
ATOM 773 N N . THR A 1 98 ? -23.704 -1.556 25.254 1.00 86.88 98 THR A N 1
ATOM 774 C CA . THR A 1 98 ? -22.473 -1.013 24.676 1.00 86.88 98 THR A CA 1
ATOM 775 C C . THR A 1 98 ? -21.256 -1.613 25.368 1.00 86.88 98 THR A C 1
ATOM 777 O O . THR A 1 98 ? -21.225 -1.759 26.592 1.00 86.88 98 THR A O 1
ATOM 780 N N . ASN A 1 99 ? -20.250 -1.978 24.578 1.00 87.69 99 ASN A N 1
ATOM 781 C CA . ASN A 1 99 ? -18.960 -2.446 25.066 1.00 87.69 99 ASN A CA 1
ATOM 782 C C . ASN A 1 99 ? -17.830 -1.686 24.364 1.00 87.69 99 ASN A C 1
ATOM 784 O O . ASN A 1 99 ? -17.823 -1.590 23.137 1.00 87.69 99 ASN A O 1
ATOM 788 N N . CYS A 1 100 ? -16.885 -1.150 25.134 1.00 87.50 100 CYS A N 1
ATOM 789 C CA . CYS A 1 100 ? -15.702 -0.492 24.590 1.00 87.50 100 CYS A CA 1
ATOM 790 C C . CYS A 1 100 ? -14.647 -1.561 24.295 1.00 87.50 100 CYS A C 1
ATOM 792 O O . CYS A 1 100 ? -14.191 -2.233 25.216 1.00 87.50 100 CYS A O 1
ATOM 794 N N . LEU A 1 101 ? -14.301 -1.745 23.020 1.00 88.69 101 LEU A N 1
ATOM 795 C CA . LEU A 1 101 ? -13.341 -2.761 22.584 1.00 88.69 101 LEU A CA 1
ATOM 796 C C . LEU A 1 101 ? -11.895 -2.275 22.698 1.00 88.69 101 LEU A C 1
ATOM 798 O O . LEU A 1 101 ? -11.006 -3.075 22.961 1.00 88.69 101 LEU A O 1
ATOM 802 N N . GLY A 1 102 ? -11.656 -0.978 22.509 1.00 88.12 102 GLY A N 1
ATOM 803 C CA . GLY A 1 102 ? -10.303 -0.443 22.518 1.00 88.12 102 GLY A CA 1
ATOM 804 C C . GLY A 1 102 ? -10.209 0.996 22.040 1.00 88.12 102 GLY A C 1
ATOM 805 O O . GLY A 1 102 ? -11.178 1.563 21.523 1.00 88.12 102 GLY A O 1
ATOM 806 N N . LEU A 1 103 ? -9.022 1.567 22.220 1.00 88.12 103 LEU A N 1
ATOM 807 C CA . LEU A 1 103 ? -8.668 2.911 21.778 1.00 88.12 103 LEU A CA 1
ATOM 808 C C . LEU A 1 103 ? -7.914 2.829 20.454 1.00 88.12 103 LEU A C 1
ATOM 810 O O . LEU A 1 103 ? -7.072 1.953 20.275 1.00 88.12 103 LEU A O 1
ATOM 814 N N . VAL A 1 104 ? -8.232 3.716 19.515 1.00 89.62 104 VAL A N 1
ATOM 815 C CA . VAL A 1 104 ? -7.544 3.766 18.223 1.00 89.62 104 VAL A CA 1
ATOM 816 C C . VAL A 1 104 ? -6.338 4.689 18.341 1.00 89.62 104 VAL A C 1
ATOM 818 O O . VAL A 1 104 ? -6.495 5.882 18.578 1.00 89.62 104 VAL A O 1
ATOM 821 N N . ASN A 1 105 ? -5.140 4.138 18.158 1.00 87.50 105 ASN A N 1
ATOM 822 C CA . ASN A 1 105 ? -3.894 4.909 18.215 1.00 87.50 105 ASN A CA 1
ATOM 823 C C . ASN A 1 105 ? -3.458 5.413 16.839 1.00 87.50 105 ASN A C 1
ATOM 825 O O . ASN A 1 105 ? -2.825 6.465 16.721 1.00 87.50 105 ASN A O 1
ATOM 829 N N . TYR A 1 106 ? -3.779 4.656 15.789 1.00 89.75 106 TYR A N 1
ATOM 830 C CA . TYR A 1 106 ? -3.333 4.948 14.435 1.00 89.75 106 TYR A CA 1
ATOM 831 C C . TYR A 1 106 ? -4.446 4.726 13.424 1.00 89.75 106 TYR A C 1
ATOM 833 O O . TYR A 1 106 ? -5.145 3.711 13.457 1.00 89.75 106 TYR A O 1
ATOM 841 N N . VAL A 1 107 ? -4.547 5.660 12.486 1.00 92.00 107 VAL A N 1
ATOM 842 C CA . VAL A 1 107 ? -5.444 5.579 11.339 1.00 92.00 107 VAL A CA 1
ATOM 843 C C . VAL A 1 107 ? -4.600 5.573 10.070 1.00 92.00 107 VAL A C 1
ATOM 845 O O . VAL A 1 107 ? -3.801 6.480 9.843 1.00 92.00 107 VAL A O 1
ATOM 848 N N . TYR A 1 108 ? -4.785 4.548 9.247 1.00 94.69 108 TYR A N 1
ATOM 849 C CA . TYR A 1 108 ? -4.193 4.444 7.921 1.00 94.69 108 TYR A CA 1
ATOM 850 C C . TYR A 1 108 ? -5.211 4.884 6.874 1.00 94.69 108 TYR A C 1
ATOM 852 O O . TYR A 1 108 ? -6.285 4.289 6.780 1.00 94.69 108 TYR A O 1
ATOM 860 N N . THR A 1 109 ? -4.883 5.910 6.091 1.00 94.00 109 THR A N 1
ATOM 861 C CA . THR A 1 109 ? -5.727 6.421 4.997 1.00 94.00 109 THR A CA 1
ATOM 862 C C . THR A 1 109 ? -5.014 6.305 3.659 1.00 94.00 109 THR A C 1
ATOM 864 O O . THR A 1 109 ? -3.808 6.507 3.584 1.00 94.00 109 THR A O 1
ATOM 867 N N . PHE A 1 110 ? -5.746 6.014 2.588 1.00 93.12 110 PHE A N 1
ATOM 868 C CA . PHE A 1 110 ? -5.211 5.959 1.223 1.00 93.12 110 PHE A CA 1
ATOM 869 C C . PHE A 1 110 ? -5.698 7.175 0.428 1.00 93.12 110 PHE A C 1
ATOM 871 O O . PHE A 1 110 ? -6.423 7.042 -0.551 1.00 93.12 110 PHE A O 1
ATOM 878 N N . ASP A 1 111 ? -5.334 8.367 0.909 1.00 87.12 111 ASP A N 1
ATOM 879 C CA . ASP A 1 111 ? -5.777 9.647 0.335 1.00 87.12 111 ASP A CA 1
ATOM 880 C C . ASP A 1 111 ? -4.923 10.069 -0.880 1.00 87.12 111 ASP A C 1
ATOM 882 O O . ASP A 1 111 ? -5.301 10.964 -1.637 1.00 87.12 111 ASP A O 1
ATOM 886 N N . THR A 1 112 ? -3.759 9.436 -1.067 1.00 84.00 112 THR A N 1
ATOM 887 C CA . THR A 1 112 ? -2.857 9.705 -2.193 1.00 84.00 112 THR A CA 1
ATOM 888 C C . THR A 1 112 ? -3.303 8.972 -3.455 1.00 84.00 112 THR A C 1
ATOM 890 O O . THR A 1 112 ? -3.933 7.915 -3.397 1.00 84.00 112 THR A O 1
ATOM 893 N N . MET A 1 113 ? -2.978 9.539 -4.617 1.00 83.81 113 MET A N 1
ATOM 894 C CA . MET A 1 113 ? -3.274 8.908 -5.901 1.00 83.81 113 MET A CA 1
ATOM 895 C C . MET A 1 113 ? -2.300 7.758 -6.160 1.00 83.81 113 MET A C 1
ATOM 897 O O . MET A 1 113 ? -1.119 7.840 -5.815 1.00 83.81 113 MET A O 1
ATOM 901 N N . CYS A 1 114 ? -2.787 6.698 -6.803 1.00 82.88 114 CYS A N 1
ATOM 902 C CA . CYS A 1 114 ? -1.920 5.658 -7.338 1.00 82.88 114 CYS A CA 1
ATOM 903 C C . CYS A 1 114 ? -1.110 6.198 -8.522 1.00 82.88 114 CYS A C 1
ATOM 905 O O . CYS A 1 114 ? -1.570 7.075 -9.259 1.00 82.88 114 CYS A O 1
ATOM 907 N N . ASP A 1 115 ? 0.082 5.644 -8.722 1.00 85.31 115 ASP A N 1
ATOM 908 C CA . ASP A 1 115 ? 0.856 5.913 -9.929 1.00 85.31 115 ASP A CA 1
ATOM 909 C C . ASP A 1 115 ? 0.151 5.334 -11.172 1.00 85.31 115 ASP A C 1
ATOM 911 O O . ASP A 1 115 ? -0.768 4.513 -11.071 1.00 85.31 115 ASP A O 1
ATOM 915 N N . PHE A 1 116 ? 0.589 5.741 -12.360 1.00 83.56 116 PHE A N 1
ATOM 916 C CA . PHE A 1 116 ? 0.135 5.155 -13.608 1.00 83.56 116 PHE A CA 1
ATOM 917 C C . PHE A 1 116 ? 0.416 3.653 -13.615 1.00 83.56 116 PHE A C 1
ATOM 919 O O . PHE A 1 116 ? 1.501 3.192 -13.252 1.00 83.56 116 PHE A O 1
ATOM 926 N N . GLN A 1 117 ? -0.581 2.891 -14.055 1.00 82.31 117 GLN A N 1
ATOM 927 C CA . GLN A 1 117 ? -0.431 1.467 -14.289 1.00 82.31 117 GLN A CA 1
ATOM 928 C C . GLN A 1 117 ? -0.093 1.246 -15.756 1.00 82.31 117 GLN A C 1
ATOM 930 O O . GLN A 1 117 ? -0.859 1.619 -16.645 1.00 82.31 117 GLN A O 1
ATOM 935 N N . TYR A 1 118 ? 1.029 0.580 -16.003 1.00 77.12 118 TYR A N 1
ATOM 936 C CA . TYR A 1 118 ? 1.341 0.043 -17.316 1.00 77.12 118 TYR A CA 1
ATOM 937 C C . TYR A 1 118 ? 1.131 -1.470 -17.305 1.00 77.12 118 TYR A C 1
ATOM 939 O O . TYR A 1 118 ? 1.576 -2.163 -16.390 1.00 77.12 118 TYR A O 1
ATOM 947 N N . LEU A 1 119 ? 0.429 -1.979 -18.313 1.00 78.00 119 LEU A N 1
ATOM 948 C CA . LEU A 1 119 ? 0.281 -3.411 -18.545 1.00 78.00 119 LEU A CA 1
ATOM 949 C C . LEU A 1 119 ? 1.100 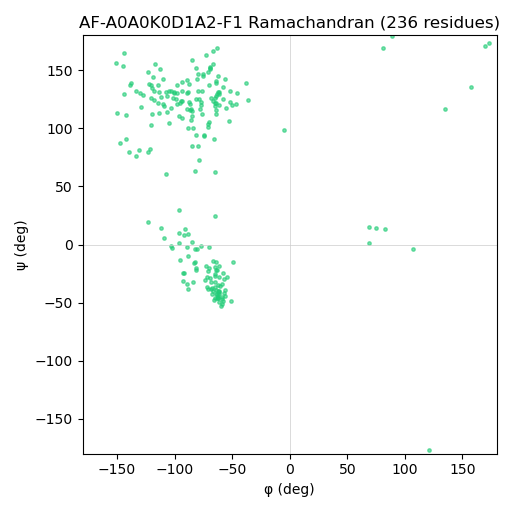-3.755 -19.792 1.00 78.00 119 LEU A C 1
ATOM 951 O O . LEU A 1 119 ? 0.808 -3.199 -20.854 1.00 78.00 119 LEU A O 1
ATOM 955 N N . PRO A 1 120 ? 2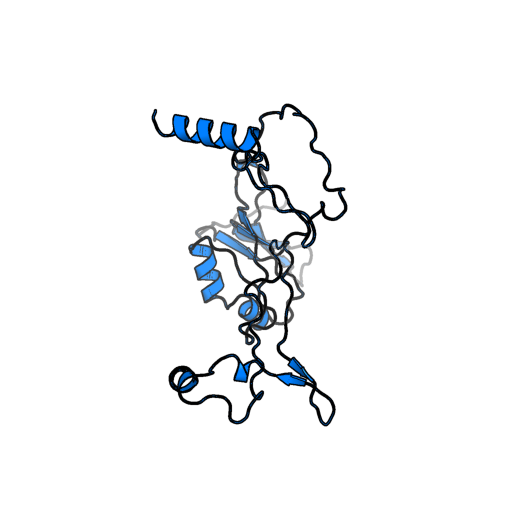.119 -4.630 -19.700 1.00 77.44 120 PRO A N 1
ATOM 956 C CA . PRO A 1 120 ? 2.962 -4.973 -20.837 1.00 77.44 120 PRO A CA 1
ATOM 957 C C . PRO A 1 120 ? 2.230 -5.973 -21.735 1.00 77.44 120 PRO A C 1
ATOM 959 O O . PRO A 1 120 ? 2.528 -7.161 -21.776 1.00 77.44 120 PRO A O 1
ATOM 962 N N . LEU A 1 121 ? 1.228 -5.466 -22.443 1.00 82.44 121 LEU A N 1
ATOM 963 C CA . LEU A 1 121 ? 0.357 -6.227 -23.323 1.00 82.44 121 LEU A CA 1
ATOM 964 C C . LEU A 1 121 ? 0.690 -5.908 -24.778 1.00 82.44 121 LEU A C 1
ATOM 966 O O . LEU A 1 121 ? 0.743 -4.743 -25.177 1.00 82.44 121 LEU A O 1
ATOM 970 N N . LYS A 1 122 ? 0.858 -6.943 -25.603 1.00 83.56 122 LYS A N 1
ATOM 971 C CA . LYS A 1 122 ? 1.024 -6.795 -27.054 1.00 83.56 122 LYS A CA 1
ATOM 972 C C . LYS A 1 122 ? -0.241 -7.249 -27.760 1.00 83.56 122 LYS A C 1
ATOM 974 O O . LYS A 1 122 ? -0.706 -8.360 -27.541 1.00 83.56 122 LYS A O 1
ATOM 979 N N . LYS A 1 123 ? -0.802 -6.414 -28.635 1.00 85.88 123 LYS A N 1
ATOM 980 C CA . LYS A 1 123 ? -1.940 -6.834 -29.463 1.00 85.88 123 LYS A CA 1
ATOM 981 C C . LYS A 1 123 ? -1.513 -8.000 -30.361 1.00 85.88 123 LYS A C 1
ATOM 983 O O . LYS A 1 123 ? -0.476 -7.908 -31.025 1.00 85.88 123 LYS A O 1
ATOM 988 N N . ARG A 1 124 ? -2.305 -9.076 -30.391 1.00 86.62 124 ARG A N 1
ATOM 989 C CA . ARG A 1 124 ? -2.025 -10.223 -31.266 1.00 86.62 124 ARG A CA 1
ATOM 990 C C . ARG A 1 124 ? -2.107 -9.818 -32.735 1.00 86.62 124 ARG A C 1
ATOM 992 O O . ARG A 1 124 ? -2.978 -9.046 -33.128 1.00 86.62 124 ARG A O 1
ATOM 999 N N . GLN A 1 125 ? -1.191 -10.348 -33.547 1.00 81.50 125 GLN A N 1
ATOM 1000 C CA . GLN A 1 125 ? -1.196 -10.120 -34.999 1.00 81.50 125 GLN A CA 1
ATOM 1001 C C . GLN A 1 125 ? -2.334 -10.877 -35.700 1.00 81.50 125 GLN A C 1
ATOM 1003 O O . GLN A 1 125 ? -2.813 -10.428 -36.737 1.00 81.50 125 GLN A O 1
ATOM 1008 N N . GLN A 1 126 ? -2.779 -12.002 -35.132 1.00 82.56 126 GLN A N 1
ATOM 1009 C CA . GLN A 1 126 ? -3.912 -12.783 -35.624 1.00 82.56 126 GLN A CA 1
ATOM 1010 C C . GLN A 1 126 ? -4.921 -13.032 -34.497 1.00 82.56 126 GLN A C 1
ATOM 1012 O O . GLN A 1 126 ? -4.560 -13.521 -33.426 1.00 82.56 126 GLN A O 1
ATOM 1017 N N . GLY A 1 127 ? -6.189 -12.712 -34.764 1.00 82.81 127 GLY A N 1
ATOM 1018 C CA . GLY A 1 127 ? -7.300 -12.857 -33.822 1.00 82.81 127 GLY A CA 1
ATOM 1019 C C . GLY A 1 127 ? -7.531 -11.642 -32.919 1.00 82.81 127 GLY A C 1
ATOM 1020 O O . GLY A 1 127 ? -6.830 -10.633 -32.993 1.00 82.81 127 GLY A O 1
ATOM 1021 N N . GLU A 1 128 ? -8.547 -11.747 -32.063 1.00 86.50 128 GLU A N 1
ATOM 1022 C CA . GLU A 1 128 ? -8.838 -10.749 -31.033 1.00 86.50 128 GLU A CA 1
ATOM 1023 C C . GLU A 1 128 ? -8.090 -11.061 -29.728 1.00 86.50 128 GLU A C 1
ATOM 1025 O O . GLU A 1 128 ? -7.961 -12.218 -29.316 1.00 86.50 128 GLU A O 1
ATOM 1030 N N . GLY A 1 129 ? -7.600 -10.010 -29.069 1.00 87.69 129 GLY A N 1
ATOM 1031 C CA . GLY A 1 129 ? -6.977 -10.077 -27.749 1.00 87.69 129 GLY A CA 1
ATOM 1032 C C . GLY A 1 129 ? -5.535 -9.570 -27.692 1.00 87.69 129 GLY A C 1
ATOM 1033 O O . GLY A 1 129 ? -4.968 -9.062 -28.664 1.00 87.69 129 GLY A O 1
ATOM 1034 N N . PHE A 1 130 ? -4.955 -9.706 -26.502 1.00 87.06 130 PHE A N 1
ATOM 1035 C CA . PHE A 1 130 ? -3.595 -9.291 -26.180 1.00 87.06 130 PHE A CA 1
ATOM 1036 C C . PHE A 1 130 ? -2.793 -10.481 -25.653 1.00 87.06 130 PHE A C 1
ATOM 1038 O O . PHE A 1 130 ? -3.361 -11.379 -25.029 1.00 87.06 130 PHE A O 1
ATOM 1045 N N . ASP A 1 131 ? -1.494 -10.477 -25.925 1.00 84.81 131 ASP A N 1
ATOM 1046 C CA . ASP A 1 131 ? -0.511 -11.365 -25.320 1.00 84.81 131 ASP A CA 1
ATOM 1047 C C . ASP A 1 131 ? 0.104 -10.671 -24.107 1.00 84.81 131 ASP A C 1
ATOM 1049 O O . ASP A 1 131 ? 0.521 -9.511 -24.200 1.00 84.81 131 ASP A O 1
ATOM 1053 N N . ASP A 1 132 ? 0.175 -11.391 -22.989 1.00 80.94 132 ASP A N 1
ATOM 1054 C CA . ASP A 1 132 ? 0.892 -10.939 -21.804 1.00 80.94 132 ASP A CA 1
ATOM 1055 C C . ASP A 1 132 ? 2.400 -11.114 -22.004 1.00 80.94 132 ASP A C 1
ATOM 1057 O O . ASP A 1 132 ? 2.894 -12.219 -22.251 1.00 80.94 132 ASP A O 1
ATOM 1061 N N . LEU A 1 133 ? 3.134 -10.006 -21.935 1.00 80.44 133 LEU A N 1
ATOM 1062 C CA . LEU A 1 133 ? 4.586 -10.012 -22.045 1.00 80.44 133 LEU A CA 1
ATOM 1063 C C . LEU A 1 133 ? 5.265 -10.216 -20.686 1.00 80.44 133 LEU A C 1
ATOM 1065 O O . LEU A 1 133 ? 6.472 -10.445 -20.681 1.00 80.44 133 LEU A O 1
ATOM 1069 N N . LEU A 1 134 ? 4.547 -10.174 -19.553 1.00 77.12 134 LEU A N 1
ATOM 1070 C CA . LEU A 1 134 ? 5.145 -10.347 -18.219 1.00 77.12 134 LEU A CA 1
ATOM 1071 C C . LEU A 1 134 ? 6.016 -11.600 -18.100 1.00 77.12 134 LEU A C 1
ATOM 1073 O O . LEU A 1 134 ? 7.162 -11.468 -17.673 1.00 77.12 134 LEU A O 1
ATOM 1077 N N . PRO A 1 135 ? 5.549 -12.789 -18.537 1.00 75.25 135 PRO A N 1
ATOM 1078 C CA . PRO A 1 135 ? 6.341 -14.015 -18.443 1.00 75.25 135 PRO A CA 1
ATOM 1079 C C . PRO A 1 135 ? 7.590 -14.005 -19.334 1.00 75.25 135 PRO A C 1
ATOM 1081 O O . PRO A 1 135 ? 8.451 -14.865 -19.192 1.00 75.25 135 PRO A O 1
ATOM 1084 N N . ARG A 1 136 ? 7.673 -13.066 -20.288 1.00 76.69 136 ARG A N 1
ATOM 1085 C CA . ARG A 1 136 ? 8.841 -12.860 -21.159 1.00 76.69 136 ARG A CA 1
ATOM 1086 C C . ARG A 1 136 ? 9.804 -11.813 -20.596 1.00 76.69 136 ARG A C 1
ATOM 1088 O O . ARG A 1 136 ? 10.976 -11.825 -20.944 1.00 76.69 136 ARG A O 1
ATOM 1095 N N . LEU A 1 137 ? 9.304 -10.900 -19.761 1.00 75.44 137 LEU A N 1
ATOM 1096 C CA . LEU A 1 137 ? 10.063 -9.810 -19.136 1.00 75.44 137 LEU A CA 1
ATOM 1097 C C . LEU A 1 137 ? 10.571 -10.150 -17.729 1.00 75.44 137 LEU A C 1
ATOM 1099 O O . LEU A 1 137 ? 11.400 -9.413 -17.199 1.00 75.44 137 LEU A O 1
ATOM 1103 N N . ILE A 1 138 ? 10.082 -11.226 -17.111 1.00 74.56 138 ILE A N 1
ATOM 1104 C CA . ILE A 1 138 ? 10.587 -11.739 -15.836 1.00 74.56 138 ILE A CA 1
ATOM 1105 C C . ILE A 1 138 ? 10.775 -13.257 -15.939 1.00 74.56 138 ILE A C 1
ATOM 1107 O O . ILE A 1 138 ? 9.832 -13.954 -16.319 1.00 74.56 138 ILE A O 1
ATOM 1111 N N . PRO A 1 139 ? 11.927 -13.802 -15.515 1.00 76.25 139 PRO A N 1
ATOM 1112 C CA . PRO A 1 139 ? 12.094 -15.232 -15.334 1.00 76.25 139 PRO A CA 1
ATOM 1113 C C . PRO A 1 139 ? 11.238 -15.697 -14.162 1.00 76.25 139 PRO A C 1
ATOM 1115 O O . PRO A 1 139 ? 11.350 -15.186 -13.048 1.00 76.25 139 PRO A O 1
ATOM 1118 N N . LEU A 1 140 ? 10.400 -16.694 -14.402 1.00 75.19 140 LEU A N 1
ATOM 1119 C CA . LEU A 1 140 ? 9.483 -17.208 -13.386 1.00 75.19 140 LEU A CA 1
ATOM 1120 C C . LEU A 1 140 ? 10.194 -18.027 -12.299 1.00 75.19 140 LEU A C 1
ATOM 1122 O O . LEU A 1 140 ? 9.643 -18.224 -11.218 1.00 75.19 140 LEU A O 1
ATOM 1126 N N . ASP A 1 141 ? 11.411 -18.500 -12.573 1.00 79.31 141 ASP A N 1
ATOM 1127 C CA . ASP A 1 141 ? 12.212 -19.287 -11.647 1.00 79.31 141 ASP A CA 1
ATOM 1128 C C . ASP A 1 141 ? 13.715 -18.975 -11.751 1.00 79.31 141 ASP A C 1
ATOM 1130 O O . ASP A 1 141 ? 14.207 -18.336 -12.688 1.00 79.31 141 ASP A O 1
ATOM 1134 N N . LEU A 1 142 ? 14.457 -19.421 -10.735 1.00 80.75 142 LEU A N 1
ATOM 1135 C CA . LEU A 1 142 ? 15.898 -19.204 -10.634 1.00 80.75 142 LEU A CA 1
ATOM 1136 C C . LEU A 1 142 ? 16.683 -19.845 -11.799 1.00 80.75 142 LEU A C 1
ATOM 1138 O O . LEU A 1 142 ? 17.569 -19.176 -12.329 1.00 80.75 142 LEU A O 1
ATOM 1142 N N . PRO A 1 143 ? 16.383 -21.082 -12.252 1.00 81.69 143 PRO A N 1
ATOM 1143 C CA . PRO A 1 143 ? 17.042 -21.655 -13.425 1.00 81.69 143 PRO A CA 1
ATOM 1144 C C . PRO A 1 143 ? 16.849 -20.823 -14.698 1.00 81.69 143 PRO A C 1
ATOM 1146 O O . PRO A 1 143 ? 17.826 -20.564 -15.400 1.00 81.69 143 PRO A O 1
ATOM 1149 N N . SER A 1 144 ? 15.629 -20.350 -14.981 1.00 77.06 144 SER A N 1
ATOM 1150 C CA . SER A 1 144 ? 15.376 -19.492 -16.146 1.00 77.06 144 SER A CA 1
ATOM 1151 C C . SER A 1 144 ? 16.097 -18.154 -16.021 1.00 77.06 144 SER A C 1
ATOM 1153 O O . SER A 1 144 ? 16.619 -17.657 -17.015 1.00 77.06 144 SER A O 1
ATOM 1155 N N . ALA A 1 145 ? 16.183 -17.593 -14.809 1.00 79.44 145 ALA A N 1
ATOM 1156 C CA . ALA A 1 145 ? 16.915 -16.353 -14.565 1.00 79.44 145 ALA A CA 1
ATOM 1157 C C . ALA A 1 145 ? 18.411 -16.494 -14.870 1.00 79.44 145 ALA A C 1
ATOM 1159 O O . ALA A 1 145 ? 18.991 -15.623 -15.515 1.00 79.44 145 ALA A O 1
ATOM 1160 N N . LEU A 1 146 ? 19.025 -17.600 -14.437 1.00 81.00 146 LEU A N 1
ATOM 1161 C CA . LEU A 1 146 ? 20.448 -17.868 -14.652 1.00 81.00 146 LEU A CA 1
ATOM 1162 C C . LEU A 1 146 ? 20.772 -18.117 -16.128 1.00 81.00 146 LEU A C 1
ATOM 1164 O O . LEU A 1 146 ? 21.794 -17.648 -16.615 1.00 81.00 146 LEU A O 1
ATOM 1168 N N . CYS A 1 147 ? 19.895 -18.815 -16.851 1.00 75.62 147 CYS A N 1
ATOM 1169 C CA . CYS A 1 147 ? 20.107 -19.119 -18.265 1.00 75.62 147 CYS A CA 1
ATOM 1170 C C . CYS A 1 147 ? 19.706 -17.985 -19.218 1.00 75.62 147 CYS A C 1
ATOM 1172 O O . CYS A 1 147 ? 19.904 -18.132 -20.423 1.00 75.62 147 CYS A O 1
ATOM 1174 N N . TRP A 1 148 ? 19.143 -16.875 -18.729 1.00 72.81 148 TRP A N 1
ATOM 1175 C CA . TRP A 1 148 ? 18.625 -15.813 -19.597 1.00 72.81 148 TRP A CA 1
ATOM 1176 C C . TRP A 1 148 ? 19.723 -15.123 -20.417 1.00 72.81 148 TRP A C 1
ATOM 1178 O O . TRP A 1 148 ? 19.502 -14.731 -21.560 1.00 72.81 148 TRP A O 1
ATOM 1188 N N . TRP A 1 149 ? 20.933 -15.027 -19.862 1.00 70.12 149 TRP A N 1
ATOM 1189 C CA . TRP A 1 149 ? 22.080 -14.460 -20.573 1.00 70.12 149 TRP A CA 1
ATOM 1190 C C . TRP A 1 149 ? 22.630 -15.401 -21.656 1.00 70.12 149 TRP A C 1
ATOM 1192 O O . TRP A 1 149 ? 23.127 -14.946 -22.685 1.00 70.12 149 TRP A O 1
ATOM 1202 N N . ASP A 1 150 ? 22.499 -16.711 -21.436 1.00 75.38 150 ASP A N 1
ATOM 1203 C CA . ASP A 1 150 ? 23.067 -17.756 -22.295 1.00 75.38 150 ASP A CA 1
ATOM 1204 C C . ASP A 1 150 ? 22.095 -18.232 -23.384 1.00 75.38 150 ASP A C 1
ATOM 1206 O O . ASP A 1 150 ? 22.509 -18.763 -24.416 1.00 75.38 150 ASP A O 1
ATOM 1210 N N . ARG A 1 151 ? 20.787 -18.067 -23.157 1.00 69.31 151 ARG A N 1
ATOM 1211 C CA . ARG A 1 151 ? 19.713 -18.446 -24.081 1.00 69.31 151 ARG A CA 1
ATOM 1212 C C . ARG A 1 151 ? 18.884 -17.212 -24.428 1.00 69.31 151 ARG A C 1
ATOM 1214 O O . ARG A 1 151 ? 17.831 -17.003 -23.822 1.00 69.31 151 ARG A O 1
ATOM 1221 N N . PRO A 1 152 ? 19.346 -16.393 -25.388 1.00 68.25 152 PRO A N 1
ATOM 1222 C CA . PRO A 1 152 ? 18.540 -15.294 -25.884 1.00 68.25 152 PRO A CA 1
ATOM 1223 C C . PRO A 1 152 ? 17.265 -15.824 -26.549 1.00 68.25 152 PRO A C 1
ATOM 1225 O O . PRO A 1 152 ? 17.101 -17.020 -26.799 1.00 68.25 152 PRO A O 1
ATOM 1228 N N . ASP A 1 153 ? 16.363 -14.893 -26.827 1.00 71.12 153 ASP A N 1
ATOM 1229 C CA . ASP A 1 153 ? 15.081 -15.122 -27.477 1.00 71.12 153 ASP A CA 1
ATOM 1230 C C . ASP A 1 153 ? 15.104 -16.178 -28.607 1.00 71.12 153 ASP A C 1
ATOM 1232 O O . ASP A 1 153 ? 15.998 -16.139 -29.458 1.00 71.12 153 ASP A O 1
ATOM 1236 N N . PRO A 1 154 ? 14.079 -17.058 -28.705 1.00 74.06 154 PRO A N 1
ATOM 1237 C CA . PRO A 1 154 ? 13.991 -18.094 -29.742 1.00 74.06 154 PRO A CA 1
ATOM 1238 C C . PRO A 1 154 ? 14.098 -17.563 -31.177 1.00 74.06 154 PRO A C 1
ATOM 1240 O O . PRO A 1 154 ? 14.513 -18.285 -32.081 1.00 74.06 154 PRO A O 1
ATOM 1243 N N . HIS A 1 155 ? 13.695 -16.311 -31.399 1.00 74.94 155 HIS A N 1
ATOM 1244 C CA . HIS A 1 155 ? 13.869 -15.600 -32.658 1.00 74.94 155 HIS A CA 1
ATOM 1245 C C . HIS A 1 155 ? 13.993 -14.085 -32.414 1.00 74.94 155 HIS A C 1
ATOM 1247 O O . HIS A 1 155 ? 13.472 -13.579 -31.415 1.00 74.94 155 HIS A O 1
ATOM 1253 N N . PRO A 1 156 ? 14.617 -13.323 -33.335 1.00 70.56 156 PRO A N 1
ATOM 1254 C CA . PRO A 1 156 ? 14.728 -11.871 -33.215 1.00 70.56 156 PRO A CA 1
ATOM 1255 C C . PRO A 1 156 ? 13.367 -11.199 -32.973 1.00 70.56 156 PRO A C 1
ATOM 1257 O O . PRO A 1 156 ? 12.384 -11.493 -33.659 1.00 70.56 156 PRO A O 1
ATOM 1260 N N . GLY A 1 157 ? 13.303 -10.306 -31.981 1.00 68.69 157 GLY A N 1
ATOM 1261 C CA . GLY A 1 157 ? 12.091 -9.556 -31.631 1.00 68.69 157 GLY A CA 1
ATOM 1262 C C . GLY A 1 157 ? 11.007 -10.349 -30.885 1.00 68.69 157 GLY A C 1
ATOM 1263 O O . GLY A 1 157 ? 9.866 -9.880 -30.816 1.00 68.69 157 GLY A O 1
ATOM 1264 N N . TYR A 1 158 ? 11.324 -11.535 -30.348 1.00 73.44 158 TYR A N 1
ATOM 1265 C CA . TYR A 1 158 ? 10.404 -12.325 -29.517 1.00 73.44 158 TYR A CA 1
ATOM 1266 C C . TYR A 1 158 ? 10.049 -11.615 -28.200 1.00 73.44 158 TYR A C 1
ATOM 1268 O O . TYR A 1 158 ? 8.861 -11.513 -27.860 1.00 73.44 158 TYR A O 1
ATOM 1276 N N . THR A 1 159 ? 11.054 -11.068 -27.514 1.00 72.69 159 THR A N 1
ATOM 1277 C CA . THR A 1 159 ? 10.923 -10.197 -26.348 1.00 72.69 159 THR A CA 1
ATOM 1278 C C . THR A 1 159 ? 11.256 -8.770 -26.784 1.00 72.69 159 THR A C 1
ATOM 1280 O O . THR A 1 159 ? 12.381 -8.481 -27.196 1.00 72.69 159 THR A O 1
ATOM 1283 N N . PRO A 1 160 ? 10.284 -7.843 -26.772 1.00 70.06 160 PRO A N 1
ATOM 1284 C CA . PRO A 1 160 ? 10.573 -6.455 -27.096 1.00 70.06 160 PRO A CA 1
ATOM 1285 C C . PRO A 1 160 ? 11.524 -5.871 -26.046 1.00 70.06 160 PRO A C 1
ATOM 1287 O O . PRO A 1 160 ? 11.346 -6.113 -24.853 1.00 70.06 160 PRO A O 1
ATOM 1290 N N . LEU A 1 161 ? 12.507 -5.075 -26.483 1.00 68.62 161 LEU A N 1
ATOM 1291 C CA . LEU A 1 161 ? 13.370 -4.312 -25.580 1.00 68.62 161 LEU A CA 1
ATOM 1292 C C . LEU A 1 161 ? 12.510 -3.258 -24.875 1.00 68.62 161 LEU A C 1
ATOM 1294 O O . LEU A 1 161 ? 12.274 -2.169 -25.399 1.00 68.62 161 LEU A O 1
ATOM 1298 N N . PHE A 1 162 ? 11.972 -3.624 -23.719 1.00 65.31 162 PHE A N 1
ATOM 1299 C CA . PHE A 1 162 ? 11.002 -2.817 -23.007 1.00 65.31 162 PHE A CA 1
ATOM 1300 C C . PHE A 1 162 ? 11.254 -2.909 -21.506 1.00 65.31 162 PHE A C 1
ATOM 1302 O O . PHE A 1 162 ? 11.038 -3.947 -20.886 1.00 65.31 162 PHE A O 1
ATOM 1309 N N . LEU A 1 163 ? 11.702 -1.800 -20.924 1.00 69.31 163 LEU A N 1
ATOM 1310 C CA . LEU A 1 163 ? 11.835 -1.631 -19.484 1.00 69.31 163 LEU A CA 1
ATOM 1311 C C . LEU A 1 163 ? 10.957 -0.443 -19.094 1.00 69.31 163 LEU A C 1
ATOM 1313 O O . LEU A 1 163 ? 11.342 0.698 -19.372 1.00 69.31 163 LEU A O 1
ATOM 1317 N N . PRO A 1 164 ? 9.762 -0.672 -18.516 1.00 71.31 164 PRO A N 1
ATOM 1318 C CA . PRO A 1 164 ? 8.973 0.436 -18.018 1.00 71.31 164 PRO A CA 1
ATOM 1319 C C . PRO A 1 164 ? 9.764 1.128 -16.899 1.00 71.31 164 PRO A C 1
ATOM 1321 O O . PRO A 1 164 ? 10.488 0.460 -16.150 1.00 71.31 164 PRO A O 1
ATOM 1324 N N . PRO A 1 165 ? 9.660 2.460 -16.771 1.00 75.81 165 PRO A N 1
ATOM 1325 C CA . PRO A 1 165 ? 10.242 3.146 -15.632 1.00 75.81 165 PRO A CA 1
ATOM 1326 C C . PRO A 1 165 ? 9.678 2.551 -14.338 1.00 75.81 165 PRO A C 1
ATOM 1328 O O . PRO A 1 165 ? 8.500 2.213 -14.259 1.00 75.81 165 PRO A O 1
ATOM 1331 N N . PHE A 1 166 ? 10.529 2.441 -13.317 1.00 72.75 166 PHE A N 1
ATOM 1332 C CA . PHE A 1 166 ? 10.138 1.918 -12.004 1.00 72.75 166 PHE A CA 1
ATOM 1333 C C . PHE A 1 166 ? 8.983 2.713 -11.369 1.00 72.75 166 PHE A C 1
ATOM 1335 O O . PHE A 1 166 ? 8.183 2.163 -10.621 1.00 72.75 166 PHE A O 1
ATOM 1342 N N . GLN A 1 167 ? 8.900 4.005 -11.684 1.00 77.44 167 GLN A N 1
ATOM 1343 C CA . GLN A 1 167 ? 7.858 4.916 -11.235 1.00 77.44 167 GLN A CA 1
ATOM 1344 C C . GLN A 1 167 ? 7.558 5.886 -12.382 1.00 77.44 167 GLN A C 1
ATOM 1346 O O . GLN A 1 167 ? 8.482 6.465 -12.963 1.00 77.44 167 GLN A O 1
ATOM 1351 N N . PHE A 1 168 ? 6.285 6.052 -12.729 1.00 81.50 168 PHE A N 1
ATOM 1352 C CA . PHE A 1 168 ? 5.849 6.945 -13.803 1.00 81.50 168 PHE A CA 1
ATOM 1353 C C . PHE A 1 168 ? 5.616 8.368 -13.280 1.00 81.50 168 PHE A C 1
ATOM 1355 O O . PHE A 1 168 ? 5.980 9.344 -13.940 1.00 81.50 168 PHE A O 1
ATOM 1362 N N . SER A 1 169 ? 5.063 8.507 -12.077 1.00 81.94 169 SER A N 1
ATOM 1363 C CA . SER A 1 169 ? 4.765 9.797 -11.450 1.00 81.94 169 SER A CA 1
ATOM 1364 C C . SER A 1 169 ? 5.811 10.141 -10.415 1.00 81.94 169 SER A C 1
ATOM 1366 O O . SER A 1 169 ? 5.993 9.404 -9.462 1.00 81.94 169 SER A O 1
ATOM 1368 N N . ARG A 1 170 ? 6.440 11.316 -10.491 1.00 78.75 170 ARG A N 1
ATOM 1369 C CA . ARG A 1 170 ? 7.358 11.761 -9.420 1.00 78.75 170 ARG A CA 1
ATOM 1370 C C . ARG A 1 170 ? 6.661 12.008 -8.077 1.00 78.75 170 ARG A C 1
ATOM 1372 O O . ARG A 1 170 ? 7.317 11.962 -7.041 1.00 78.75 170 ARG A O 1
ATOM 1379 N N . TYR A 1 171 ? 5.363 12.306 -8.103 1.00 77.62 171 TYR A N 1
ATOM 1380 C CA . TYR A 1 171 ? 4.563 12.627 -6.925 1.00 77.62 171 TYR A CA 1
ATOM 1381 C C . TYR A 1 171 ? 3.200 11.944 -7.011 1.00 77.62 171 TYR A C 1
ATOM 1383 O O . TYR A 1 171 ? 2.559 11.981 -8.057 1.00 77.62 171 TYR A O 1
ATOM 1391 N N . ASN A 1 172 ? 2.731 11.418 -5.880 1.00 71.50 172 ASN A N 1
ATOM 1392 C CA . ASN A 1 172 ? 1.420 10.767 -5.744 1.00 71.50 172 ASN A CA 1
ATOM 1393 C C . ASN A 1 172 ? 0.316 11.762 -5.335 1.00 71.50 172 ASN A C 1
ATOM 1395 O O . ASN A 1 172 ? -0.780 11.385 -4.920 1.00 71.50 172 ASN A O 1
ATOM 1399 N N . SER A 1 173 ? 0.615 13.057 -5.428 1.00 74.75 173 SER A N 1
ATOM 1400 C CA . SER A 1 173 ? -0.316 14.150 -5.168 1.00 74.75 173 SER A CA 1
ATOM 1401 C C . SER A 1 173 ? -0.440 14.999 -6.429 1.00 74.75 173 SER A C 1
ATOM 1403 O O . SER A 1 173 ? 0.581 15.295 -7.061 1.00 74.75 173 SER A O 1
ATOM 1405 N N . PRO A 1 174 ? -1.660 15.417 -6.803 1.00 69.00 174 PRO A N 1
ATOM 1406 C CA . PRO A 1 174 ? -1.846 16.253 -7.974 1.00 69.00 174 PRO A CA 1
ATOM 1407 C C . PRO A 1 174 ? -1.120 17.584 -7.761 1.00 69.00 174 PRO A C 1
ATOM 1409 O O . PRO A 1 174 ? -1.247 18.228 -6.716 1.00 69.00 174 PRO A O 1
ATOM 1412 N N . SER A 1 175 ? -0.333 18.006 -8.750 1.00 67.88 175 SER A N 1
ATOM 1413 C CA . SER A 1 175 ? 0.293 19.323 -8.697 1.00 67.88 175 SER A CA 1
ATOM 1414 C C . SER A 1 175 ? -0.750 20.386 -9.022 1.00 67.88 175 SER A C 1
ATOM 1416 O O . SER A 1 175 ? -1.184 20.530 -10.162 1.00 67.88 175 SER A O 1
ATOM 1418 N N . ASN A 1 176 ? -1.088 21.196 -8.023 1.00 65.19 176 ASN A N 1
ATOM 1419 C CA . ASN A 1 176 ? -1.966 22.356 -8.192 1.00 65.19 176 ASN A CA 1
ATOM 1420 C C . ASN A 1 176 ? -1.308 23.499 -8.994 1.00 65.19 176 ASN A C 1
ATOM 1422 O O . ASN A 1 176 ? -1.938 24.529 -9.213 1.00 65.19 176 ASN A O 1
ATOM 1426 N N . LYS A 1 177 ? -0.039 23.349 -9.406 1.00 60.97 177 LYS A N 1
ATOM 1427 C CA . LYS A 1 177 ? 0.747 24.386 -10.093 1.00 60.97 177 LYS A CA 1
ATOM 1428 C C . LYS A 1 177 ? 0.869 24.191 -11.605 1.00 60.97 177 LYS A C 1
ATOM 1430 O O . LYS A 1 177 ? 1.445 25.053 -12.253 1.00 60.97 177 LYS A O 1
ATOM 1435 N N . ILE A 1 178 ? 0.339 23.105 -12.177 1.00 56.66 178 ILE A N 1
ATOM 1436 C CA . ILE A 1 178 ? 0.519 22.774 -13.610 1.00 56.66 178 ILE A CA 1
ATOM 1437 C C . ILE A 1 178 ? -0.068 23.851 -14.550 1.00 56.66 178 ILE A C 1
ATOM 1439 O O . ILE A 1 178 ? 0.335 23.942 -15.703 1.00 56.66 178 ILE A O 1
ATOM 1443 N N . LEU A 1 179 ? -0.968 24.711 -14.058 1.00 51.31 179 LEU A N 1
ATOM 1444 C CA . LEU A 1 179 ? -1.549 25.826 -14.821 1.00 51.31 179 LEU A CA 1
ATOM 1445 C C . LEU A 1 179 ? -1.070 27.214 -14.368 1.00 51.31 179 LEU A C 1
ATOM 1447 O O . LEU A 1 179 ? -1.568 28.229 -14.854 1.00 51.31 179 LEU A O 1
ATOM 1451 N N . CYS A 1 180 ? -0.119 27.292 -13.439 1.00 48.78 180 CYS A N 1
ATOM 1452 C CA . CYS A 1 180 ? 0.520 28.560 -13.121 1.00 48.78 180 CYS A CA 1
ATOM 1453 C C . CYS A 1 180 ? 1.602 28.809 -14.174 1.00 48.78 180 CYS A C 1
ATOM 1455 O O . CYS A 1 180 ? 2.466 27.957 -14.368 1.00 48.78 180 CYS A O 1
ATOM 1457 N N . ARG A 1 181 ? 1.569 29.969 -14.850 1.00 45.69 181 ARG A N 1
ATOM 1458 C CA . ARG A 1 181 ? 2.717 30.452 -15.635 1.00 45.69 181 ARG A CA 1
ATOM 1459 C C . ARG A 1 181 ? 3.976 30.272 -14.782 1.00 45.69 181 ARG A C 1
ATOM 1461 O O . ARG A 1 181 ? 3.981 30.714 -13.636 1.00 45.69 181 ARG A O 1
ATOM 1468 N N . GLU A 1 182 ? 5.027 29.665 -15.330 1.00 47.75 182 GLU A N 1
ATOM 1469 C CA . GLU A 1 182 ? 6.334 29.463 -14.672 1.00 47.75 182 GLU A CA 1
ATOM 1470 C C . GLU A 1 182 ? 7.090 30.776 -14.367 1.00 47.75 182 GLU A C 1
ATOM 1472 O O . GLU A 1 182 ? 8.308 30.807 -14.237 1.00 47.75 182 GLU A O 1
ATOM 1477 N N . THR A 1 183 ? 6.384 31.892 -14.226 1.00 46.44 183 THR A N 1
ATOM 1478 C CA . THR A 1 183 ? 6.946 33.211 -13.983 1.00 46.44 183 THR A CA 1
ATOM 1479 C C . THR A 1 183 ? 6.217 33.848 -12.819 1.00 46.44 183 THR A C 1
ATOM 1481 O O . THR A 1 183 ? 5.335 34.671 -13.014 1.00 46.44 183 THR A O 1
ATOM 1484 N N . ASP A 1 184 ? 6.616 33.474 -11.613 1.00 41.44 184 ASP A N 1
ATOM 1485 C CA . ASP A 1 184 ? 6.614 34.409 -10.497 1.00 41.44 184 ASP A CA 1
ATOM 1486 C C . ASP A 1 184 ? 7.963 34.255 -9.794 1.00 41.44 184 ASP A C 1
ATOM 1488 O O . ASP A 1 184 ? 8.077 33.677 -8.714 1.00 41.44 184 ASP A O 1
ATOM 1492 N N . PHE A 1 185 ? 9.004 34.820 -10.414 1.00 47.31 185 PHE A N 1
ATOM 1493 C CA . PHE A 1 185 ? 10.151 35.363 -9.684 1.00 47.31 185 PHE A CA 1
ATOM 1494 C C . PHE A 1 185 ? 9.648 36.553 -8.852 1.00 47.31 185 PHE A C 1
ATOM 1496 O O . PHE A 1 185 ? 9.977 37.711 -9.105 1.00 47.31 185 PHE A O 1
ATOM 1503 N N . ALA A 1 186 ? 8.740 36.291 -7.913 1.00 44.00 186 ALA A N 1
ATOM 1504 C CA . ALA A 1 186 ? 8.240 37.305 -7.016 1.00 44.00 186 ALA A CA 1
ATOM 1505 C C . ALA A 1 186 ? 9.377 37.635 -6.054 1.00 44.00 186 ALA A C 1
ATOM 1507 O O . ALA A 1 186 ? 9.677 36.863 -5.144 1.00 44.00 186 ALA A O 1
ATOM 1508 N N . VAL A 1 187 ? 10.006 38.781 -6.310 1.00 46.69 187 VAL A N 1
ATOM 1509 C CA . VAL A 1 187 ? 10.920 39.481 -5.409 1.00 46.69 187 VAL A CA 1
ATOM 1510 C C . VAL A 1 187 ? 10.431 39.329 -3.969 1.00 46.69 187 VAL A C 1
ATOM 1512 O O . VAL A 1 187 ? 9.271 39.617 -3.663 1.00 46.69 187 VAL A O 1
ATOM 1515 N N . ASP A 1 188 ? 11.335 38.814 -3.136 1.00 47.81 188 ASP A N 1
ATOM 1516 C CA . ASP A 1 188 ? 11.258 38.610 -1.692 1.00 47.81 188 ASP A CA 1
ATOM 1517 C C . ASP A 1 188 ? 9.999 39.161 -1.007 1.00 47.81 188 ASP A C 1
ATOM 1519 O O . ASP A 1 188 ? 9.923 40.325 -0.609 1.00 47.81 188 ASP A O 1
ATOM 1523 N N . LYS A 1 189 ? 9.018 38.285 -0.758 1.00 46.56 189 LYS A N 1
ATOM 1524 C CA . LYS A 1 189 ? 8.050 38.535 0.316 1.00 46.56 189 LYS A CA 1
ATOM 1525 C C . LYS A 1 189 ? 8.627 37.998 1.628 1.00 46.56 189 LYS A C 1
ATOM 1527 O O . LYS A 1 189 ? 8.855 36.788 1.725 1.00 46.56 189 LYS A O 1
ATOM 1532 N N . PRO A 1 190 ? 8.809 38.830 2.670 1.00 42.12 190 PRO A N 1
ATOM 1533 C CA . PRO A 1 190 ? 9.284 38.350 3.961 1.00 42.12 190 PRO A CA 1
ATOM 1534 C C . PRO A 1 190 ? 8.253 37.387 4.569 1.00 42.12 190 PRO A C 1
ATOM 1536 O O . PRO A 1 190 ? 7.111 37.754 4.859 1.00 42.12 190 PRO A O 1
ATOM 1539 N N . ARG A 1 191 ? 8.646 36.120 4.741 1.00 50.88 191 ARG A N 1
ATOM 1540 C CA . ARG A 1 191 ? 7.788 35.071 5.308 1.00 50.88 191 ARG A CA 1
ATOM 1541 C C . ARG A 1 191 ? 7.677 35.210 6.828 1.00 50.88 191 ARG A C 1
ATOM 1543 O O . ARG A 1 191 ? 8.679 35.293 7.536 1.00 50.88 191 ARG A O 1
ATOM 1550 N N . LYS A 1 192 ? 6.442 35.155 7.341 1.00 46.12 192 LYS A N 1
ATOM 1551 C CA . LYS A 1 192 ? 6.152 34.990 8.774 1.00 46.12 192 LYS A CA 1
ATOM 1552 C C . LYS A 1 192 ? 6.671 33.625 9.238 1.00 46.12 192 LYS A C 1
ATOM 1554 O O . LYS A 1 192 ? 6.247 32.598 8.718 1.00 46.12 192 LYS A O 1
ATOM 1559 N N . LYS A 1 193 ? 7.569 33.615 10.226 1.00 44.28 193 LYS A N 1
ATOM 1560 C CA . LYS A 1 193 ? 8.058 32.394 10.883 1.00 44.28 193 LYS A CA 1
ATOM 1561 C C . LYS A 1 193 ? 6.942 31.796 11.746 1.00 44.28 193 LYS A C 1
ATOM 1563 O O . LYS A 1 193 ? 6.692 32.276 12.845 1.00 44.28 193 LYS A O 1
ATOM 1568 N N . SER A 1 194 ? 6.272 30.762 11.252 1.00 37.16 194 SER A N 1
ATOM 1569 C CA . SER A 1 194 ? 5.416 29.892 12.062 1.00 37.16 194 SER A CA 1
ATOM 1570 C C . SER A 1 194 ? 5.405 28.494 11.452 1.00 37.16 194 SER A C 1
ATOM 1572 O O . SER A 1 194 ? 4.909 28.309 10.344 1.00 37.16 194 SER A O 1
ATOM 1574 N N . GLY A 1 195 ? 5.978 27.524 12.168 1.00 39.97 195 GLY A N 1
ATOM 1575 C CA . GLY A 1 195 ? 5.901 26.103 11.827 1.00 39.97 195 GLY A CA 1
ATOM 1576 C C . GLY A 1 195 ? 7.239 25.373 11.922 1.00 39.97 195 GLY A C 1
ATOM 1577 O O . GLY A 1 195 ? 8.180 25.652 11.179 1.00 39.97 195 GLY A O 1
ATOM 1578 N N . HIS A 1 196 ? 7.310 24.398 12.828 1.00 39.16 196 HIS A N 1
ATOM 1579 C CA . HIS A 1 196 ? 8.387 23.413 12.880 1.00 39.16 196 HIS A CA 1
ATOM 1580 C C . HIS A 1 196 ? 8.319 22.558 11.597 1.00 39.16 196 HIS A C 1
ATOM 1582 O O . HIS A 1 196 ? 7.274 21.983 11.307 1.00 39.16 196 HIS A O 1
ATOM 1588 N N . GLY A 1 197 ? 9.394 22.529 10.800 1.00 48.62 197 GLY A N 1
ATOM 1589 C CA . GLY A 1 197 ? 9.488 21.713 9.575 1.00 48.62 197 GLY A CA 1
ATOM 1590 C C . GLY A 1 197 ? 9.421 22.448 8.226 1.00 48.62 197 GLY A C 1
ATOM 1591 O O . GLY A 1 197 ? 9.635 21.815 7.198 1.00 48.62 197 GLY A O 1
ATOM 1592 N N . GLN A 1 198 ? 9.212 23.771 8.178 1.00 43.66 198 GLN A N 1
ATOM 1593 C CA . GLN A 1 198 ? 9.252 24.534 6.908 1.00 43.66 198 GLN A CA 1
ATOM 1594 C C . GLN A 1 198 ? 10.659 24.984 6.460 1.00 43.66 198 GLN A C 1
ATOM 1596 O O . GLN A 1 198 ? 10.800 25.621 5.419 1.00 43.66 198 GLN A O 1
ATOM 1601 N N . ASN A 1 199 ? 11.716 24.627 7.194 1.00 46.88 199 ASN A N 1
ATOM 1602 C CA . ASN A 1 1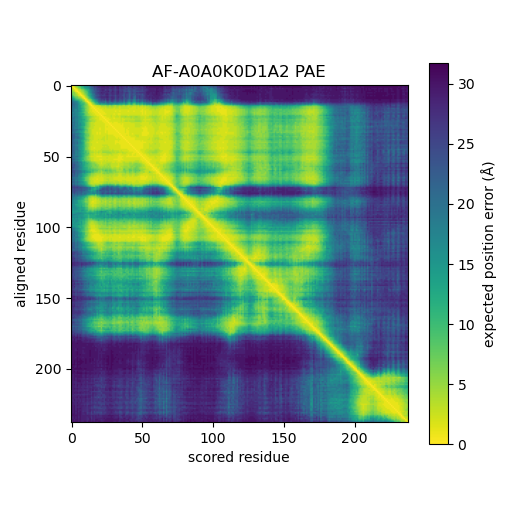99 ? 13.091 25.076 6.923 1.00 46.88 199 ASN A CA 1
ATOM 1603 C C . ASN A 1 199 ? 13.945 24.093 6.096 1.00 46.88 199 ASN A C 1
ATOM 1605 O O . ASN A 1 199 ? 15.157 24.066 6.271 1.00 46.88 199 ASN A O 1
ATOM 1609 N N . LEU A 1 200 ? 13.371 23.283 5.197 1.00 43.38 200 LEU A N 1
ATOM 1610 C CA . LEU A 1 200 ? 14.171 22.320 4.407 1.00 43.38 200 LEU A CA 1
ATOM 1611 C C . LEU A 1 200 ? 14.065 22.446 2.887 1.00 43.38 200 LEU A C 1
ATOM 1613 O O . LEU A 1 200 ? 14.498 21.569 2.144 1.00 43.38 200 LEU A O 1
ATOM 1617 N N . ARG A 1 201 ? 13.618 23.602 2.402 1.00 48.34 201 ARG A N 1
ATOM 1618 C CA . ARG A 1 201 ? 14.031 24.064 1.078 1.00 48.34 201 ARG A CA 1
ATOM 1619 C C . ARG A 1 201 ? 14.083 25.581 1.097 1.00 48.34 201 ARG A C 1
ATOM 1621 O O . ARG A 1 201 ? 13.105 26.247 0.775 1.00 48.34 201 ARG A O 1
ATOM 1628 N N . ILE A 1 202 ? 15.235 26.124 1.496 1.00 47.03 202 ILE A N 1
ATOM 1629 C CA . ILE A 1 202 ? 15.652 27.410 0.931 1.00 47.03 202 ILE A CA 1
ATOM 1630 C C . ILE A 1 202 ? 15.504 27.208 -0.577 1.00 47.03 202 ILE A C 1
ATOM 1632 O O . ILE A 1 202 ? 16.052 26.237 -1.112 1.00 47.03 202 ILE A O 1
ATOM 1636 N N . GLU A 1 203 ? 14.662 28.010 -1.228 1.00 46.91 203 GLU A N 1
ATOM 1637 C CA . GLU A 1 203 ? 14.626 28.049 -2.684 1.00 46.91 203 GLU A CA 1
ATOM 1638 C C . GLU A 1 203 ? 16.063 28.295 -3.119 1.00 46.91 203 GLU A C 1
ATOM 1640 O O . GLU A 1 203 ? 16.628 29.362 -2.889 1.00 46.91 203 GLU A O 1
ATOM 1645 N N . ARG A 1 204 ? 16.710 27.249 -3.637 1.00 55.06 204 ARG A N 1
ATOM 1646 C CA . ARG A 1 204 ? 18.027 27.410 -4.227 1.00 55.06 204 ARG A CA 1
ATOM 1647 C C . ARG A 1 204 ? 17.790 28.362 -5.382 1.00 55.06 204 ARG A C 1
ATOM 1649 O O . ARG A 1 204 ? 16.977 28.031 -6.246 1.00 55.06 204 ARG A O 1
ATOM 1656 N N . LYS A 1 205 ? 18.455 29.522 -5.375 1.00 57.06 205 LYS A N 1
ATOM 1657 C CA . LYS A 1 205 ? 18.522 30.361 -6.570 1.00 57.06 205 LYS A CA 1
ATOM 1658 C C . LYS A 1 205 ? 18.865 29.430 -7.731 1.00 57.06 205 LYS A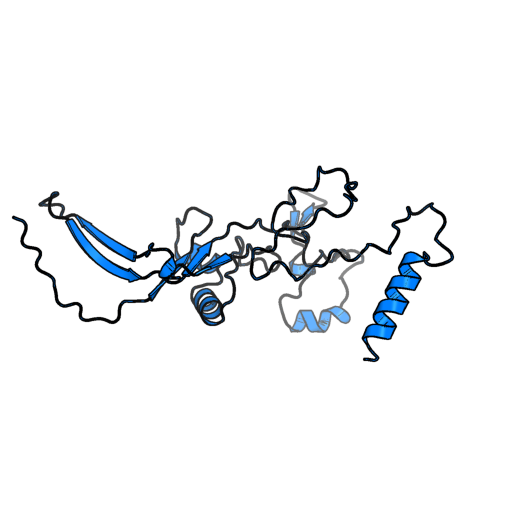 C 1
ATOM 1660 O O . LYS A 1 205 ? 19.828 28.663 -7.653 1.00 57.06 205 LYS A O 1
ATOM 1665 N N . ALA A 1 206 ? 17.993 29.393 -8.733 1.00 62.66 206 ALA A N 1
ATOM 1666 C CA . ALA A 1 206 ? 18.190 28.549 -9.894 1.00 62.66 206 ALA A CA 1
ATOM 1667 C C . ALA A 1 206 ? 19.284 29.198 -10.744 1.00 62.66 206 ALA A C 1
ATOM 1669 O O . ALA A 1 206 ? 19.018 30.084 -11.542 1.00 62.66 206 ALA A O 1
ATOM 1670 N N . LEU A 1 207 ? 20.527 28.777 -10.517 1.00 71.12 207 LEU A N 1
ATOM 1671 C CA . LEU A 1 207 ? 21.702 29.235 -11.269 1.00 71.12 207 LEU A CA 1
ATOM 1672 C C . LEU A 1 207 ? 21.841 28.512 -12.621 1.00 71.12 207 LEU A C 1
ATOM 1674 O O . LEU A 1 207 ? 22.740 28.799 -13.403 1.00 71.12 207 LEU A O 1
ATOM 1678 N N . SER A 1 208 ? 20.962 27.542 -12.880 1.00 69.31 208 SER A N 1
ATOM 1679 C CA . SER A 1 208 ? 20.873 26.798 -14.131 1.00 69.31 208 SER A CA 1
ATOM 1680 C C . SER A 1 208 ? 19.947 27.506 -15.114 1.00 69.31 208 SER A C 1
ATOM 1682 O O . SER A 1 208 ? 18.799 27.795 -14.770 1.00 69.31 208 SER A O 1
ATOM 1684 N N . ILE A 1 209 ? 20.403 27.678 -16.352 1.00 67.38 209 ILE A N 1
ATOM 1685 C CA . ILE A 1 209 ? 19.545 28.086 -17.466 1.00 67.38 209 ILE A CA 1
ATOM 1686 C C . ILE A 1 209 ? 19.043 26.849 -18.217 1.00 67.38 209 ILE A C 1
ATOM 1688 O O . ILE A 1 209 ? 19.790 25.890 -18.410 1.00 67.38 209 ILE A O 1
ATOM 1692 N N . THR A 1 210 ? 17.774 26.856 -18.623 1.00 71.25 210 THR A N 1
ATOM 1693 C CA . THR A 1 210 ? 17.236 25.833 -19.531 1.00 71.25 210 THR 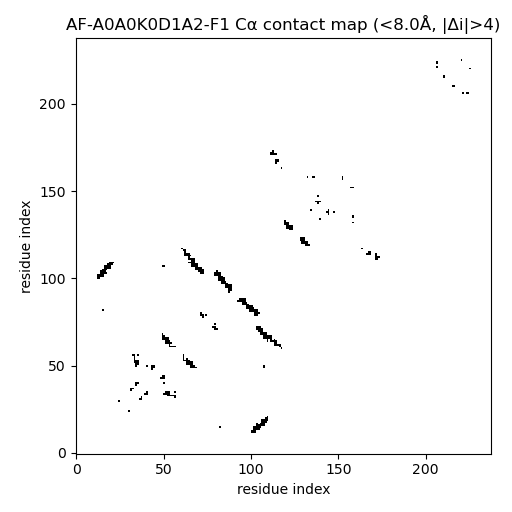A CA 1
ATOM 1694 C C . THR A 1 210 ? 17.311 26.389 -20.942 1.00 71.25 210 THR A C 1
ATOM 1696 O O . THR A 1 210 ? 16.761 27.454 -21.202 1.00 71.25 210 THR A O 1
ATOM 1699 N N . VAL A 1 211 ? 18.009 25.684 -21.827 1.00 73.75 211 VAL A N 1
ATOM 1700 C CA . VAL A 1 211 ? 18.127 26.029 -23.248 1.00 73.75 211 VAL A CA 1
ATOM 1701 C C . VAL A 1 211 ? 17.365 24.997 -24.075 1.00 73.75 211 VAL A C 1
ATOM 1703 O O . VAL A 1 211 ? 17.345 23.813 -23.724 1.00 73.75 211 VAL A O 1
ATOM 1706 N N . HIS A 1 212 ? 16.706 25.422 -25.152 1.00 70.12 212 HIS A N 1
ATOM 1707 C CA . HIS A 1 212 ? 16.102 24.489 -26.100 1.00 70.12 212 HIS A CA 1
ATOM 1708 C C . HIS A 1 212 ? 17.181 23.795 -26.940 1.00 70.12 212 HIS A C 1
ATOM 1710 O O . HIS A 1 212 ? 18.316 24.251 -27.030 1.00 70.12 212 HIS A O 1
ATOM 1716 N N . ALA A 1 213 ? 16.827 22.683 -27.591 1.00 73.56 213 ALA A N 1
ATOM 1717 C CA . ALA A 1 213 ? 17.780 21.860 -28.347 1.00 73.56 213 ALA A CA 1
ATOM 1718 C C . ALA A 1 213 ? 18.529 22.617 -29.463 1.00 73.56 213 ALA A C 1
ATOM 1720 O O . ALA A 1 213 ? 19.621 22.208 -29.845 1.00 73.56 213 ALA A O 1
ATOM 1721 N N . ASN A 1 214 ? 17.944 23.705 -29.971 1.00 85.94 214 ASN A N 1
ATOM 1722 C CA . ASN A 1 214 ? 18.519 24.531 -31.033 1.00 85.94 214 ASN A CA 1
ATOM 1723 C C . ASN A 1 214 ? 19.128 25.844 -30.517 1.00 85.94 214 ASN A C 1
ATOM 1725 O O . ASN A 1 214 ? 19.635 26.627 -31.319 1.00 85.94 214 ASN A O 1
ATOM 1729 N N . ASP A 1 215 ? 19.055 26.107 -29.212 1.00 81.12 215 ASP A N 1
ATOM 1730 C CA . ASP A 1 215 ? 19.601 27.329 -28.633 1.00 81.12 215 ASP A CA 1
ATOM 1731 C C . ASP A 1 215 ? 21.122 27.197 -28.449 1.00 81.12 215 ASP A C 1
ATOM 1733 O O . ASP A 1 215 ? 21.630 26.107 -28.158 1.00 81.12 215 ASP A O 1
ATOM 1737 N N . PRO A 1 216 ? 21.880 28.297 -28.594 1.00 80.69 216 PRO A N 1
ATOM 1738 C CA . PRO A 1 216 ? 23.312 28.285 -28.342 1.00 80.69 216 PRO A CA 1
ATOM 1739 C C . PRO A 1 216 ? 23.590 27.971 -26.868 1.00 80.69 216 PRO A C 1
ATOM 1741 O O . PRO A 1 216 ? 23.065 28.621 -25.961 1.00 80.69 216 PRO A O 1
ATOM 1744 N N . PHE A 1 217 ? 24.443 26.975 -26.627 1.00 81.00 217 PHE A N 1
ATOM 1745 C CA . PHE A 1 217 ? 24.826 26.589 -25.274 1.00 81.00 217 PHE A CA 1
ATOM 1746 C C . PHE A 1 217 ? 25.707 27.678 -24.632 1.00 81.00 217 PHE A C 1
ATOM 1748 O O . PHE A 1 217 ? 26.605 28.198 -25.301 1.00 81.00 217 PHE A O 1
ATOM 1755 N N . PRO A 1 218 ? 25.494 28.033 -23.352 1.00 82.88 218 PRO A N 1
ATOM 1756 C CA . PRO A 1 218 ? 26.316 29.028 -22.672 1.00 82.88 218 PRO A CA 1
ATOM 1757 C C . PRO A 1 218 ? 27.773 28.559 -22.568 1.00 82.88 218 PRO A C 1
ATOM 1759 O O . PRO A 1 218 ? 28.060 27.459 -22.099 1.00 82.88 218 PRO A O 1
ATOM 1762 N N . THR A 1 219 ? 28.708 29.413 -22.977 1.00 87.56 219 THR A N 1
ATOM 1763 C CA . THR A 1 219 ? 30.156 29.143 -22.933 1.00 87.56 219 THR A CA 1
ATOM 1764 C C . THR A 1 219 ? 30.794 29.423 -21.573 1.00 87.56 219 THR A C 1
ATOM 1766 O O . THR A 1 219 ? 31.908 28.967 -21.326 1.00 87.56 219 THR A O 1
ATOM 1769 N N . ALA A 1 220 ? 30.111 30.155 -20.691 1.00 86.62 220 ALA A N 1
ATOM 1770 C CA . ALA A 1 220 ? 30.590 30.508 -19.358 1.00 86.62 220 ALA A CA 1
ATOM 1771 C C . ALA A 1 220 ? 29.428 30.548 -18.344 1.00 86.62 220 ALA A C 1
ATOM 1773 O O . ALA A 1 220 ? 28.281 30.776 -18.745 1.00 86.62 220 ALA A O 1
ATOM 1774 N N . PRO A 1 221 ? 29.696 30.321 -17.043 1.00 84.06 221 PRO A N 1
ATOM 1775 C CA . PRO A 1 221 ? 28.694 30.482 -15.991 1.00 84.06 221 PRO A CA 1
ATOM 1776 C C . PRO A 1 221 ? 28.287 31.954 -15.828 1.00 84.06 221 PRO A C 1
ATOM 1778 O O . PRO A 1 221 ? 29.059 32.860 -16.140 1.00 84.06 221 PRO A O 1
ATOM 1781 N N . SER A 1 222 ? 27.083 32.197 -15.304 1.00 82.69 222 SER A N 1
ATOM 1782 C CA . SER A 1 222 ? 26.665 33.549 -14.923 1.00 82.69 222 SER A CA 1
ATOM 1783 C C . SER A 1 222 ? 27.458 34.048 -13.712 1.00 82.69 222 SER A C 1
ATOM 1785 O O . SER A 1 222 ? 27.874 33.260 -12.862 1.00 82.69 222 SER A O 1
ATOM 1787 N N . GLU A 1 223 ? 27.625 35.366 -13.599 1.00 84.44 223 GLU A N 1
ATOM 1788 C CA . GLU A 1 223 ? 28.323 35.994 -12.466 1.00 84.44 223 GLU A CA 1
ATOM 1789 C C . GLU A 1 223 ? 27.693 35.599 -11.122 1.00 84.44 223 GLU A C 1
ATOM 1791 O O . GLU A 1 223 ? 28.395 35.271 -10.169 1.00 84.44 223 GLU A O 1
ATOM 1796 N N . GLU A 1 224 ? 26.361 35.511 -11.068 1.00 79.38 224 GLU A N 1
ATOM 1797 C CA . GLU A 1 224 ? 25.638 35.055 -9.878 1.00 79.38 224 GLU A CA 1
ATOM 1798 C C . GLU A 1 224 ? 25.980 33.610 -9.489 1.00 79.38 224 GLU A C 1
ATOM 1800 O O . GLU A 1 224 ? 26.030 33.286 -8.300 1.00 79.38 224 GLU A O 1
ATOM 1805 N N . ALA A 1 225 ? 26.225 32.739 -10.475 1.00 81.56 225 ALA A N 1
ATOM 1806 C CA . ALA A 1 225 ? 26.592 31.351 -10.223 1.00 81.56 225 ALA A CA 1
ATOM 1807 C C . ALA A 1 225 ? 28.011 31.226 -9.667 1.00 81.56 225 ALA A C 1
ATOM 1809 O O . ALA A 1 225 ? 28.252 30.395 -8.790 1.00 81.56 225 ALA A O 1
ATOM 1810 N N . VAL A 1 226 ? 28.924 32.078 -10.140 1.00 85.94 226 VAL A N 1
ATOM 1811 C CA . VAL A 1 226 ? 30.292 32.174 -9.619 1.00 85.94 226 VAL A CA 1
ATOM 1812 C C . VAL A 1 226 ? 30.268 32.683 -8.176 1.00 85.94 226 VAL A C 1
ATOM 1814 O O . VAL A 1 226 ? 30.840 32.048 -7.296 1.00 85.94 226 VAL A O 1
ATOM 1817 N N . MET A 1 227 ? 29.514 33.750 -7.898 1.00 83.69 227 MET A N 1
ATOM 1818 C CA . MET A 1 227 ? 29.406 34.320 -6.550 1.00 83.69 227 MET A CA 1
ATOM 1819 C C . MET A 1 227 ? 28.823 33.341 -5.518 1.00 83.69 227 MET A C 1
ATOM 1821 O O . MET A 1 227 ? 29.300 33.285 -4.385 1.00 83.69 227 MET A O 1
ATOM 1825 N N . ASP A 1 228 ? 27.795 32.562 -5.877 1.00 80.12 228 ASP A N 1
ATOM 1826 C CA . ASP A 1 228 ? 27.231 31.537 -4.984 1.00 80.12 228 ASP A CA 1
ATOM 1827 C C . ASP A 1 228 ? 28.213 30.379 -4.742 1.00 80.12 228 ASP A C 1
ATOM 1829 O O . ASP A 1 228 ? 28.310 29.878 -3.618 1.00 80.12 228 ASP A O 1
ATOM 1833 N N . ALA A 1 229 ? 28.972 29.975 -5.767 1.00 80.44 229 ALA A N 1
ATOM 1834 C CA . ALA A 1 229 ? 30.015 28.963 -5.626 1.00 80.44 229 ALA A CA 1
ATOM 1835 C C . ALA A 1 229 ? 31.134 29.436 -4.682 1.00 80.44 229 ALA A C 1
ATOM 1837 O O . ALA A 1 229 ? 31.498 28.703 -3.758 1.00 80.44 229 ALA A O 1
ATOM 1838 N N . ASP A 1 230 ? 31.605 30.673 -4.849 1.00 84.19 230 ASP A N 1
ATOM 1839 C CA . ASP A 1 230 ? 32.631 31.283 -3.999 1.00 84.19 230 ASP A CA 1
ATOM 1840 C C . ASP A 1 230 ? 32.154 31.440 -2.552 1.00 84.19 230 ASP A C 1
ATOM 1842 O O . ASP A 1 230 ? 32.886 31.113 -1.611 1.00 84.19 230 ASP A O 1
ATOM 1846 N N . PHE A 1 231 ? 30.907 31.879 -2.355 1.00 79.62 231 PHE A N 1
ATOM 1847 C CA . PHE A 1 231 ? 30.294 31.989 -1.033 1.00 79.62 231 PHE A CA 1
ATOM 1848 C C . PHE A 1 231 ? 30.254 30.637 -0.313 1.00 79.62 231 PHE A C 1
ATOM 1850 O O . PHE A 1 231 ? 30.643 30.543 0.852 1.00 79.62 231 PHE A O 1
ATOM 1857 N N . ARG A 1 232 ? 29.824 29.572 -1.004 1.00 72.31 232 ARG A N 1
ATOM 1858 C CA . ARG A 1 232 ? 29.808 28.219 -0.430 1.00 72.31 232 ARG A CA 1
ATOM 1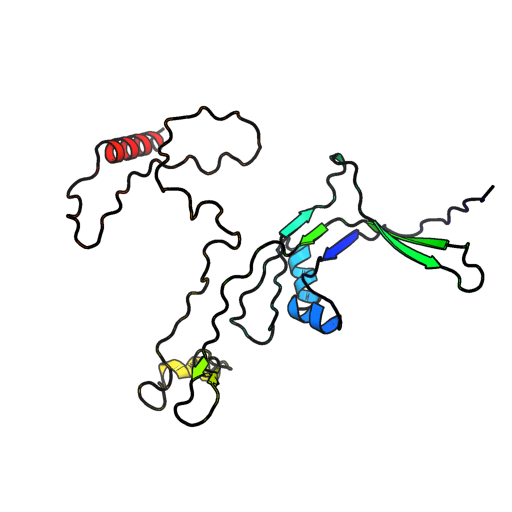859 C C . ARG A 1 232 ? 31.213 27.731 -0.116 1.00 72.31 232 ARG A C 1
ATOM 1861 O O . ARG A 1 232 ? 31.408 27.181 0.960 1.00 72.31 232 ARG A O 1
ATOM 1868 N N . TYR A 1 233 ? 32.176 27.956 -1.007 1.00 74.62 233 TYR A N 1
ATOM 1869 C CA . TYR A 1 233 ? 33.570 27.571 -0.789 1.00 74.62 233 TYR A CA 1
ATOM 1870 C C . TYR A 1 233 ? 34.140 28.179 0.502 1.00 74.62 233 TYR A C 1
ATOM 1872 O O . TYR A 1 233 ? 34.733 27.468 1.309 1.00 74.62 233 TYR A O 1
ATOM 1880 N N . HIS A 1 234 ? 33.886 29.466 0.754 1.00 67.94 234 HIS A N 1
ATOM 1881 C CA . HIS A 1 234 ? 34.360 30.146 1.966 1.00 67.94 234 HIS A CA 1
ATOM 1882 C C . HIS A 1 234 ? 33.655 29.667 3.244 1.00 67.94 234 HIS A C 1
ATOM 1884 O O . HIS A 1 234 ? 34.259 29.660 4.314 1.00 67.94 234 HIS A O 1
ATOM 1890 N N . LEU A 1 235 ? 32.403 29.217 3.143 1.00 58.81 235 LEU A N 1
ATOM 1891 C CA . LEU A 1 235 ? 31.622 28.694 4.269 1.00 58.81 235 LEU A CA 1
ATOM 1892 C C . LEU A 1 235 ? 32.109 27.329 4.778 1.00 58.81 235 LEU A C 1
ATOM 1894 O O . LEU A 1 235 ? 31.837 26.987 5.922 1.00 58.81 235 LEU A O 1
ATOM 1898 N N . TYR A 1 236 ? 32.819 26.558 3.948 1.00 52.84 236 TYR A N 1
ATOM 1899 C CA . TYR A 1 236 ? 33.399 25.263 4.327 1.00 52.84 236 TYR A CA 1
ATOM 1900 C C . TYR A 1 236 ? 34.819 25.368 4.916 1.00 52.84 236 TYR A C 1
ATOM 1902 O O . TYR A 1 236 ? 35.389 24.349 5.302 1.00 52.84 236 TYR A O 1
ATOM 1910 N N . HIS A 1 237 ? 35.385 26.577 4.991 1.00 52.62 237 HIS A N 1
ATOM 1911 C CA . HIS A 1 237 ? 36.723 26.848 5.534 1.00 52.62 237 HIS A CA 1
ATOM 1912 C C . HIS A 1 237 ? 36.718 27.640 6.861 1.00 52.62 237 HIS A C 1
ATOM 1914 O O . HIS A 1 237 ? 37.770 28.113 7.294 1.00 52.62 237 HIS A O 1
ATOM 1920 N N . LEU A 1 238 ? 35.560 27.741 7.522 1.00 43.75 238 LEU A N 1
ATOM 1921 C CA . LEU A 1 238 ? 35.367 28.223 8.899 1.00 43.75 238 LEU A CA 1
ATOM 1922 C C . LEU A 1 238 ? 34.820 27.088 9.772 1.00 43.75 238 LEU A C 1
ATOM 1924 O O . LEU A 1 238 ? 35.197 27.046 10.963 1.00 43.75 238 LEU A O 1
#

Foldseek 3Di:
DDPDDDDDPDDDFDEDAAEPQPDDPPDPQLQQVQQVHPVNVVVCVVVVHWTWGFNCSVDPQGFTQTWDKDFQDPCVVVDWDWDKDWDADPVHRVDIDIDTRHTYGIYIYRPFATFDGDFCWDADPDDGDTDHCVCVVDPPDPVCVVCPVVDDDPDPPPRPPDDPPSTDDPGRHDDPCPPPDPDDPPPDDPDDDDDDPPPPDPPDPCQDDDDPPPGDDDPDGDPVVVVVVVVVVVVVVD

Solvent-accessible surface area (backbone atoms only — not comparable to full-atom values): 15728 Å² total; per-residue (Å²): 136,85,82,81,79,80,72,85,83,85,68,82,77,39,80,38,72,44,73,54,65,92,67,87,81,86,49,66,67,62,55,35,44,25,37,62,26,70,67,45,45,51,50,26,55,79,70,72,46,58,54,48,39,23,96,48,66,90,46,88,73,53,51,51,31,55,30,48,78,42,72,46,65,60,78,89,70,78,60,80,50,66,48,65,50,77,46,70,38,90,92,45,78,84,49,69,48,74,44,82,64,26,42,36,48,35,37,34,35,56,86,49,52,60,50,71,74,74,75,66,60,43,74,46,94,74,72,90,60,68,42,77,40,58,77,72,76,41,63,93,44,70,70,53,51,69,41,46,84,78,53,64,65,98,45,93,76,68,60,70,96,74,78,78,69,96,65,79,51,96,58,51,58,88,70,90,56,83,83,54,74,96,72,75,88,67,75,84,71,89,75,82,93,79,68,94,82,74,84,80,65,75,80,68,77,78,74,72,85,90,73,60,98,86,50,85,76,80,89,66,81,53,70,69,43,52,53,53,52,53,53,54,58,58,65,77,75,114

Mean predicted aligned error: 16.46 Å

pLDDT: mean 75.6, std 16.64, range [34.97, 96.38]

InterPro domains:
  IPR040454 Transcription factor IIIC subunit Tfc1/Sfc1 [PTHR13230] (9-233)
  IPR041499 Transcription factor IIIC subunit Tfc1/Sfc1, triple barrel domain [PF17682] (18-119)
  IPR042536 TFIIIC, subcomplex tauA subunit Sfc1, triple barrel domain superfamily [G3DSA:3.30.200.160] (9-119)

Nearest PDB structures (foldseek):
  8clk-assembly1_E  TM=7.395E-01  e=3.967E-12  Homo sapiens